Protein AF-A0A917UYG4-F1 (afdb_monomer)

Sequence (200 aa):
MDKPQLDKRIFWGAIIIICLLVAPLALGPEKGLAILNGVRGFLTEKFGWLYMLFTVAIFGFLIWLATGKYAHVKLGDGEPEFSTPSWIAMMFTGVIGGGIMYWGAIEWAFYYTAPPFGLEPKTAEAVHWAATYGLFHWGFTAWAIFCLSVLPIAYAFHVRKQPTLSLSGACQGVLGKYRTHALNFQFSFQDFPSDLHLQI

Radius of gyration: 22.97 Å; Cα contacts (8 Å, |Δi|>4): 115; chains: 1; bounding box: 61×42×56 Å

Secondary structure (DSSP, 8-state):
-PPPPP-HHHHHHHHHHHHHHHHHHHH-HHHHHHHHHHHHHHHHHHHHHHHHHHHHHHHHHHHHHHHSTTTT--SSSSS-SS-HHHHHHHHHHHH--HHHHHHHHHHHHHHHHS-GGGPPTTSHHHHHHHHHHHHHHHTHHHHHHHHHHHHHHHIIIIIT--SS--HHHHTHHHH-HHHHTTT-----S-----------

Structure (mmCIF, N/CA/C/O backbone):
data_AF-A0A917UYG4-F1
#
_entry.id   AF-A0A917UYG4-F1
#
loop_
_atom_site.group_PDB
_atom_site.id
_atom_site.type_symbol
_atom_site.label_atom_id
_atom_site.label_alt_id
_atom_site.label_comp_id
_atom_site.label_asym_id
_atom_site.label_entity_id
_atom_site.label_seq_id
_atom_site.pdbx_PDB_ins_code
_atom_site.Cartn_x
_atom_site.Cartn_y
_atom_site.Cartn_z
_atom_site.occupancy
_atom_site.B_iso_or_equiv
_atom_site.auth_seq_id
_atom_site.auth_comp_id
_atom_site.auth_asym_id
_atom_site.auth_atom_id
_atom_site.pdbx_PDB_model_num
ATOM 1 N N . MET A 1 1 ? -14.182 -21.251 25.735 1.00 47.44 1 MET A N 1
ATOM 2 C CA . MET A 1 1 ? -13.663 -20.822 24.420 1.00 47.44 1 MET A CA 1
ATOM 3 C C . MET A 1 1 ? -13.965 -21.923 23.432 1.00 47.44 1 MET A C 1
ATOM 5 O O . MET A 1 1 ? -13.442 -23.021 23.598 1.00 47.44 1 MET A O 1
ATOM 9 N N . ASP A 1 2 ? -14.835 -21.656 22.464 1.00 61.88 2 ASP A N 1
ATOM 10 C CA . ASP A 1 2 ? -15.067 -22.588 21.363 1.00 61.88 2 ASP A CA 1
ATOM 11 C C . ASP A 1 2 ? -13.776 -22.783 20.567 1.00 61.88 2 ASP A C 1
ATOM 13 O O . ASP A 1 2 ? -12.965 -21.863 20.426 1.00 61.88 2 ASP A O 1
ATOM 17 N N . LYS A 1 3 ? -13.544 -24.008 20.091 1.00 66.75 3 LYS A N 1
ATOM 18 C CA . LYS A 1 3 ? -12.338 -24.322 19.319 1.00 66.75 3 LYS A CA 1
ATOM 19 C C . LYS A 1 3 ? -12.329 -23.481 18.038 1.00 66.75 3 LYS A C 1
ATOM 21 O O . LYS A 1 3 ? -13.366 -23.429 17.376 1.00 66.75 3 LYS A O 1
ATOM 26 N N . PRO A 1 4 ? -11.189 -22.882 17.645 1.00 69.06 4 PRO A N 1
ATOM 27 C CA . PRO A 1 4 ? -11.082 -22.226 16.351 1.00 69.06 4 PRO A CA 1
ATOM 28 C C . PRO A 1 4 ? -11.408 -23.247 15.258 1.00 69.06 4 PRO A C 1
ATOM 30 O O . PRO A 1 4 ? -10.787 -24.308 15.168 1.00 69.06 4 PRO A O 1
ATOM 33 N N . GLN A 1 5 ? -12.436 -22.954 14.469 1.00 79.12 5 GLN A N 1
ATOM 34 C CA . GLN A 1 5 ? -12.914 -23.836 13.416 1.00 79.12 5 GLN A CA 1
ATOM 35 C C . GLN A 1 5 ? -12.447 -23.311 12.058 1.00 79.12 5 GLN A C 1
ATOM 37 O O . GLN A 1 5 ? -12.637 -22.141 11.737 1.00 79.12 5 GLN A O 1
ATOM 42 N N . LEU A 1 6 ? -11.858 -24.189 11.249 1.00 80.88 6 LEU A N 1
ATOM 43 C CA . LEU A 1 6 ? -11.439 -23.871 9.888 1.00 80.88 6 LEU A CA 1
ATOM 44 C C . LEU A 1 6 ? -12.658 -23.769 8.962 1.00 80.88 6 LEU A C 1
ATOM 46 O O . LEU A 1 6 ? -13.397 -24.748 8.817 1.00 80.88 6 LEU A O 1
ATOM 50 N N . ASP A 1 7 ? -12.811 -22.643 8.259 1.00 83.38 7 ASP A N 1
ATOM 51 C CA . ASP A 1 7 ? -13.729 -22.577 7.121 1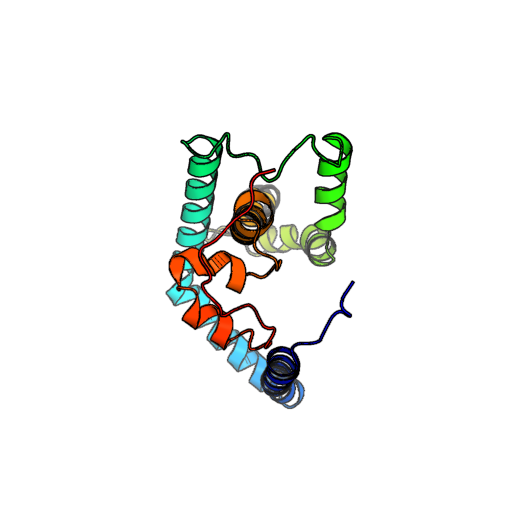.00 83.38 7 ASP A CA 1
ATOM 52 C C . ASP A 1 7 ? -13.151 -23.402 5.961 1.00 83.38 7 ASP A C 1
ATOM 54 O O . ASP A 1 7 ? -12.286 -22.966 5.194 1.00 83.38 7 ASP A O 1
ATOM 58 N N . LYS A 1 8 ? -13.627 -24.645 5.853 1.00 87.88 8 LYS A N 1
ATOM 59 C CA . LYS A 1 8 ? -13.161 -25.613 4.855 1.00 87.88 8 LYS A CA 1
ATOM 60 C C . LYS A 1 8 ? -13.391 -25.132 3.422 1.00 87.88 8 LYS A C 1
ATOM 62 O O . LYS A 1 8 ? -12.626 -25.522 2.544 1.00 87.88 8 LYS A O 1
ATOM 67 N N . ARG A 1 9 ? -14.426 -24.323 3.166 1.00 87.25 9 ARG A N 1
ATOM 68 C CA . ARG A 1 9 ? -14.757 -23.858 1.811 1.00 87.25 9 ARG A CA 1
ATOM 69 C C . ARG A 1 9 ? -13.760 -22.808 1.356 1.00 87.25 9 ARG A C 1
ATOM 71 O O . ARG A 1 9 ? -13.208 -22.944 0.268 1.00 87.25 9 ARG A O 1
ATOM 78 N N . ILE A 1 10 ? -13.492 -21.817 2.206 1.00 87.56 10 ILE A N 1
ATOM 79 C CA . ILE A 1 10 ? -12.493 -20.781 1.924 1.00 87.56 10 ILE A CA 1
ATOM 80 C C . ILE A 1 10 ? -11.109 -21.419 1.792 1.00 87.56 10 ILE A C 1
ATOM 82 O O . ILE A 1 10 ? -10.397 -21.145 0.830 1.00 87.56 10 ILE A O 1
ATOM 86 N N . PHE A 1 11 ? -10.754 -22.317 2.715 1.00 90.25 11 PHE A N 1
ATOM 87 C CA . PHE A 1 11 ? -9.447 -22.969 2.729 1.00 90.25 11 PHE A CA 1
ATOM 88 C C . PHE A 1 11 ? -9.176 -23.784 1.457 1.00 90.25 11 PHE A C 1
ATOM 90 O O . PHE A 1 11 ? -8.197 -23.531 0.754 1.00 90.25 11 PHE A O 1
ATOM 97 N N . TRP A 1 12 ? -10.054 -24.735 1.122 1.00 94.38 12 TRP A N 1
ATOM 98 C CA . TRP A 1 12 ? -9.854 -25.574 -0.061 1.00 94.38 12 TRP A CA 1
ATOM 99 C C . TRP A 1 12 ? -10.064 -24.805 -1.363 1.00 94.38 12 TRP A C 1
ATOM 101 O O . TRP A 1 12 ? -9.332 -25.041 -2.322 1.00 94.38 12 TRP A O 1
ATOM 111 N N . GLY A 1 13 ? -10.998 -23.848 -1.393 1.00 94.62 13 GLY A N 1
ATOM 112 C CA . GLY A 1 13 ? -11.184 -22.960 -2.538 1.00 94.62 13 GLY A CA 1
ATOM 113 C C . GLY A 1 13 ? -9.920 -22.159 -2.851 1.00 94.62 13 GLY A C 1
ATOM 114 O O . GLY A 1 13 ? -9.477 -22.142 -3.998 1.00 94.62 13 GLY A O 1
ATOM 115 N N . ALA A 1 14 ? -9.288 -21.568 -1.831 1.00 94.19 14 ALA A N 1
ATOM 116 C CA . ALA A 1 14 ? -8.034 -20.837 -1.989 1.00 94.19 14 ALA A CA 1
ATOM 117 C C . ALA A 1 14 ? -6.896 -21.743 -2.484 1.00 94.19 14 ALA A C 1
ATOM 119 O O . ALA A 1 14 ? -6.202 -21.370 -3.428 1.00 94.19 14 ALA A O 1
ATOM 120 N N . ILE A 1 15 ? -6.735 -22.944 -1.910 1.00 96.00 15 ILE A N 1
ATOM 121 C CA . ILE A 1 15 ? -5.708 -23.905 -2.350 1.00 96.00 15 ILE A CA 1
ATOM 122 C C . ILE A 1 15 ? -5.901 -24.280 -3.817 1.00 96.00 15 ILE A C 1
ATOM 124 O O . ILE A 1 15 ? -4.947 -24.222 -4.588 1.00 96.00 15 ILE A O 1
ATOM 128 N N . ILE A 1 16 ? -7.125 -24.630 -4.218 1.00 96.56 16 ILE A N 1
ATOM 129 C CA . ILE A 1 16 ? -7.417 -25.029 -5.599 1.00 96.56 16 ILE A CA 1
ATOM 130 C C . ILE A 1 16 ? -7.088 -23.885 -6.559 1.00 96.56 16 ILE A C 1
ATOM 132 O O . ILE A 1 16 ? -6.399 -24.109 -7.551 1.00 96.56 16 ILE A O 1
ATOM 136 N N . ILE A 1 17 ? -7.518 -22.658 -6.250 1.00 95.81 17 ILE A N 1
ATOM 137 C CA . ILE A 1 17 ? -7.234 -21.486 -7.089 1.00 95.81 17 ILE A CA 1
ATOM 138 C C . ILE A 1 17 ? -5.724 -21.240 -7.185 1.00 95.81 17 ILE A C 1
ATOM 140 O O . ILE A 1 17 ? -5.207 -21.053 -8.284 1.00 95.81 17 ILE A O 1
ATOM 144 N N . ILE A 1 18 ? -5.000 -21.288 -6.063 1.00 95.69 18 ILE A N 1
ATOM 145 C CA . ILE A 1 18 ? -3.544 -21.105 -6.050 1.00 95.69 18 ILE A CA 1
ATOM 146 C C . ILE A 1 18 ? -2.861 -22.183 -6.894 1.00 95.69 18 ILE A C 1
ATOM 148 O O . ILE A 1 18 ? -2.046 -21.852 -7.751 1.00 95.69 18 ILE A O 1
ATOM 152 N N . CYS A 1 19 ? -3.209 -23.458 -6.714 1.00 95.19 19 CYS A N 1
ATOM 153 C CA . CYS A 1 19 ? -2.633 -24.551 -7.494 1.00 95.19 19 CYS A CA 1
ATOM 154 C C . CYS A 1 19 ? -2.928 -24.404 -8.991 1.00 95.19 19 CYS A C 1
ATOM 156 O O . CYS A 1 19 ? -2.028 -24.604 -9.803 1.00 95.19 19 CYS A O 1
ATOM 158 N N . LEU A 1 20 ? -4.150 -24.013 -9.362 1.00 93.94 20 LEU A N 1
ATOM 159 C CA . LEU A 1 20 ? -4.533 -23.793 -10.759 1.00 93.94 20 LEU A CA 1
ATOM 160 C C . LEU A 1 20 ? -3.789 -22.623 -11.406 1.00 93.94 20 LEU A C 1
ATOM 162 O O . LEU A 1 20 ? -3.537 -22.670 -12.605 1.00 93.94 20 LEU A O 1
ATOM 166 N N . LEU A 1 21 ? -3.428 -21.591 -10.642 1.00 90.88 21 LEU A N 1
ATOM 167 C CA . LEU A 1 21 ? -2.649 -20.463 -11.154 1.00 90.88 21 LEU A CA 1
ATOM 168 C C . LEU A 1 21 ? -1.149 -20.773 -11.202 1.00 90.88 21 LEU A C 1
ATOM 170 O O . LEU A 1 21 ? -0.478 -20.429 -12.171 1.00 90.88 21 LEU A O 1
ATOM 174 N N . VAL A 1 22 ? -0.616 -21.436 -10.175 1.00 93.38 22 VAL A N 1
ATOM 175 C CA . VAL A 1 22 ? 0.824 -21.688 -10.035 1.00 93.38 22 VAL A CA 1
ATOM 176 C C . VAL A 1 22 ? 1.286 -22.868 -10.887 1.00 93.38 22 VAL A C 1
ATOM 178 O O . VAL A 1 22 ? 2.350 -22.783 -11.497 1.00 93.38 22 VAL A O 1
ATOM 181 N N . ALA A 1 23 ? 0.516 -23.956 -10.979 1.00 92.25 23 ALA A N 1
ATOM 182 C CA . ALA A 1 23 ? 0.951 -25.154 -11.701 1.00 92.25 23 ALA A CA 1
ATOM 183 C C . ALA A 1 23 ? 1.239 -24.891 -13.195 1.00 92.25 23 ALA A C 1
ATOM 185 O O . ALA A 1 23 ? 2.303 -25.302 -13.658 1.00 92.25 23 ALA A O 1
ATOM 186 N N . PRO A 1 24 ? 0.405 -24.154 -13.957 1.00 87.62 24 PRO A N 1
ATOM 187 C CA . PRO A 1 24 ? 0.721 -23.819 -15.347 1.00 87.62 24 PRO A CA 1
ATOM 188 C C . PRO A 1 24 ? 1.967 -22.937 -15.487 1.00 87.62 24 PRO A C 1
ATOM 190 O O . PRO A 1 24 ? 2.737 -23.114 -16.431 1.00 87.62 24 PRO A O 1
ATOM 193 N N . LEU A 1 25 ? 2.195 -22.018 -14.541 1.00 90.75 25 LEU A N 1
ATOM 194 C CA . LEU A 1 25 ? 3.389 -21.167 -14.523 1.00 90.75 25 LEU A CA 1
ATOM 195 C C . LEU A 1 25 ? 4.656 -21.979 -14.230 1.00 90.75 25 LEU A C 1
ATOM 197 O O . LEU A 1 25 ? 5.694 -21.724 -14.833 1.00 90.75 25 LEU A O 1
ATOM 201 N N . ALA A 1 26 ? 4.566 -22.976 -13.348 1.00 91.25 26 ALA A N 1
ATOM 202 C CA . ALA A 1 26 ? 5.679 -23.860 -13.013 1.00 91.25 26 ALA A CA 1
ATOM 203 C C . ALA A 1 26 ? 6.013 -24.845 -14.146 1.00 91.25 26 ALA A C 1
ATOM 205 O O . ALA A 1 26 ? 7.182 -25.130 -14.388 1.00 91.25 26 ALA A O 1
ATOM 206 N N . LEU A 1 27 ? 4.998 -25.354 -14.853 1.00 93.12 27 LEU A N 1
ATOM 207 C CA . LEU A 1 27 ? 5.172 -26.317 -15.948 1.00 93.12 27 LEU A CA 1
ATOM 208 C C . LEU A 1 27 ? 5.642 -25.666 -17.260 1.00 93.12 27 LEU A C 1
ATOM 210 O O . LEU A 1 27 ? 6.227 -26.345 -18.101 1.00 93.12 27 LEU A O 1
ATOM 214 N N . GLY A 1 28 ? 5.386 -24.369 -17.453 1.00 93.75 28 GLY A N 1
ATOM 215 C CA . GLY A 1 28 ? 5.744 -23.635 -18.668 1.00 93.75 28 GLY A CA 1
ATOM 216 C C . GLY A 1 28 ? 6.269 -22.229 -18.376 1.00 93.75 28 GLY A C 1
ATOM 217 O O . GLY A 1 28 ? 5.619 -21.265 -18.786 1.00 93.75 28 GLY A O 1
ATOM 218 N N . PRO A 1 29 ? 7.428 -22.084 -17.707 1.00 92.06 29 PRO A N 1
ATOM 219 C CA . PRO A 1 29 ? 7.896 -20.807 -17.166 1.00 92.06 29 PRO A CA 1
ATOM 220 C C . PRO A 1 29 ? 8.097 -19.721 -18.228 1.00 92.06 29 PRO A C 1
ATOM 222 O O . PRO A 1 29 ? 7.723 -18.575 -17.997 1.00 92.06 29 PRO A O 1
ATOM 225 N N . GLU A 1 30 ? 8.610 -20.058 -19.415 1.00 93.12 30 GLU A N 1
ATOM 226 C CA . GLU A 1 30 ? 8.816 -19.078 -20.494 1.00 93.12 30 GLU A CA 1
ATOM 227 C C . GLU A 1 30 ? 7.492 -18.510 -21.025 1.00 93.12 30 GLU A C 1
ATOM 229 O O . GLU A 1 30 ? 7.313 -17.295 -21.124 1.00 93.12 30 GLU A O 1
ATOM 234 N N . LYS A 1 31 ? 6.524 -19.392 -21.313 1.00 91.50 31 LYS A N 1
ATOM 235 C CA . LYS A 1 31 ? 5.178 -18.990 -21.752 1.00 91.50 31 LYS A CA 1
ATOM 236 C C . LYS A 1 31 ? 4.441 -18.241 -20.644 1.00 91.50 31 LYS A C 1
ATOM 238 O O . LYS A 1 31 ? 3.790 -17.235 -20.916 1.00 91.50 31 LYS A O 1
ATOM 243 N N . GLY A 1 32 ? 4.575 -18.702 -19.401 1.00 91.31 32 GLY A N 1
ATOM 244 C CA . GLY A 1 32 ? 4.023 -18.046 -18.221 1.00 91.31 32 GLY A CA 1
ATOM 245 C C . GLY A 1 32 ? 4.555 -16.625 -18.056 1.00 91.31 32 GLY A C 1
ATOM 246 O O . GLY A 1 32 ? 3.770 -15.695 -17.891 1.00 91.31 32 GLY A O 1
ATOM 247 N N . LEU A 1 33 ? 5.868 -16.431 -18.192 1.00 91.31 33 LEU A N 1
ATOM 248 C CA . LEU A 1 33 ? 6.500 -15.115 -18.127 1.00 91.31 33 LEU A CA 1
ATOM 249 C C . LEU A 1 33 ? 6.015 -14.189 -19.249 1.00 91.31 33 LEU A C 1
ATOM 251 O O . LEU A 1 33 ? 5.727 -13.022 -18.986 1.00 91.31 33 LEU A O 1
ATOM 255 N N . ALA A 1 34 ? 5.875 -14.694 -20.478 1.00 93.12 34 ALA A N 1
ATOM 256 C CA . ALA A 1 34 ? 5.340 -13.913 -21.594 1.00 93.12 34 ALA A CA 1
ATOM 257 C C . ALA A 1 34 ? 3.899 -13.443 -21.327 1.00 93.12 34 ALA A C 1
ATOM 259 O O . ALA A 1 34 ? 3.594 -12.262 -21.503 1.00 93.12 34 ALA A O 1
ATOM 260 N N . ILE A 1 35 ? 3.034 -14.337 -20.832 1.00 91.94 35 ILE A N 1
ATOM 261 C CA . ILE A 1 35 ? 1.652 -14.004 -20.456 1.00 91.94 35 ILE A CA 1
ATOM 262 C C . ILE A 1 35 ? 1.637 -12.970 -19.325 1.00 91.94 35 ILE A C 1
ATOM 264 O O . ILE A 1 35 ? 0.954 -11.954 -19.437 1.00 91.94 35 ILE A O 1
ATOM 268 N N . LEU A 1 36 ? 2.413 -13.189 -18.260 1.00 92.25 36 LEU A N 1
ATOM 269 C CA . LEU A 1 36 ? 2.491 -12.271 -17.121 1.00 92.25 36 LEU A CA 1
ATOM 270 C C . LEU A 1 36 ? 2.996 -10.887 -17.533 1.00 92.25 36 LEU A C 1
ATOM 272 O O . LEU A 1 36 ? 2.441 -9.885 -17.091 1.00 92.25 36 LEU A O 1
ATOM 276 N N . ASN A 1 37 ? 4.007 -10.814 -18.399 1.00 94.44 37 ASN A N 1
ATOM 277 C CA . ASN A 1 37 ? 4.508 -9.549 -18.929 1.00 94.44 37 ASN A CA 1
ATOM 278 C C . ASN A 1 37 ? 3.449 -8.839 -19.783 1.00 94.44 37 ASN A C 1
ATOM 280 O O . ASN A 1 37 ? 3.294 -7.627 -19.647 1.00 94.44 37 ASN A O 1
ATOM 284 N N . GLY A 1 38 ? 2.696 -9.577 -20.607 1.00 95.81 38 GLY A N 1
ATOM 285 C CA . GLY A 1 38 ? 1.597 -9.026 -21.404 1.00 95.81 38 GLY A CA 1
ATOM 286 C C . GLY A 1 38 ? 0.463 -8.472 -20.539 1.00 95.81 38 GLY A C 1
ATOM 287 O O . GLY A 1 38 ? 0.031 -7.338 -20.740 1.00 95.81 38 GLY A O 1
ATOM 288 N N . VAL A 1 39 ? 0.028 -9.227 -19.525 1.00 94.69 39 VAL A N 1
ATOM 289 C CA . VAL A 1 39 ? -0.997 -8.779 -18.566 1.00 94.69 39 VAL A CA 1
ATOM 290 C C . VAL A 1 39 ? -0.499 -7.584 -17.757 1.00 94.69 39 VAL A C 1
ATOM 292 O O . VAL A 1 39 ? -1.224 -6.599 -17.628 1.00 94.69 39 VAL A O 1
ATOM 295 N N . ARG A 1 40 ? 0.739 -7.635 -17.245 1.00 94.44 40 ARG A N 1
ATOM 296 C CA . ARG A 1 40 ? 1.355 -6.516 -16.521 1.00 94.44 40 ARG A CA 1
ATOM 297 C C 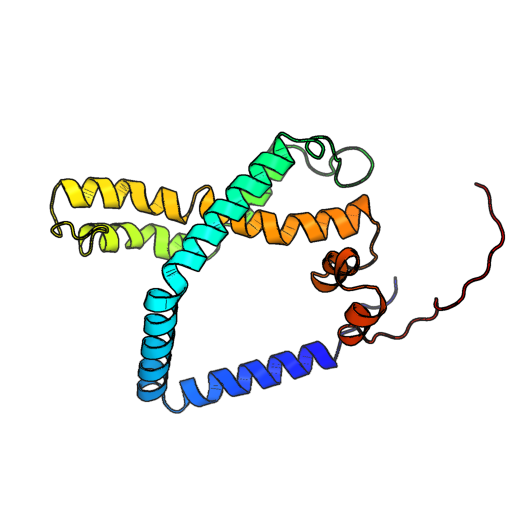. ARG A 1 40 ? 1.369 -5.263 -17.387 1.00 94.44 40 ARG A C 1
ATOM 299 O O . ARG A 1 40 ? 0.863 -4.246 -16.933 1.00 94.44 40 ARG A O 1
ATOM 306 N N . GLY A 1 41 ? 1.892 -5.356 -18.612 1.00 95.62 41 GLY A N 1
ATOM 307 C CA . GLY A 1 41 ? 1.953 -4.242 -19.561 1.00 95.62 41 GLY A CA 1
ATOM 308 C C . GLY A 1 41 ? 0.573 -3.645 -19.828 1.00 95.62 41 GLY A C 1
ATOM 309 O O . GLY A 1 41 ? 0.378 -2.446 -19.649 1.00 95.62 41 GLY A O 1
ATOM 310 N N . PHE A 1 42 ? -0.416 -4.492 -20.132 1.00 96.25 42 PHE A N 1
ATOM 311 C CA . PHE A 1 42 ? -1.800 -4.064 -20.338 1.00 96.25 42 PHE A CA 1
ATOM 312 C C . PHE A 1 42 ? -2.374 -3.316 -19.126 1.00 96.25 42 PHE A C 1
ATOM 314 O O . PHE A 1 42 ? -2.950 -2.237 -19.282 1.00 96.25 42 PHE A O 1
ATOM 321 N N . LEU A 1 43 ? -2.204 -3.858 -17.915 1.00 95.94 43 LEU A N 1
ATOM 322 C CA . LEU A 1 43 ? -2.696 -3.227 -16.689 1.00 95.94 43 LEU A CA 1
ATOM 323 C C . LEU A 1 43 ? -1.994 -1.893 -16.420 1.00 95.94 43 LEU A C 1
ATOM 325 O O . LEU A 1 43 ? -2.662 -0.910 -16.102 1.00 95.94 43 LEU A O 1
ATOM 329 N N . THR A 1 44 ? -0.673 -1.824 -16.588 1.00 93.25 44 THR A N 1
ATOM 330 C CA . THR A 1 44 ? 0.086 -0.589 -16.354 1.00 93.25 44 THR A CA 1
ATOM 331 C C . THR A 1 44 ? -0.225 0.487 -17.390 1.00 93.25 44 THR A C 1
ATOM 333 O O . THR A 1 44 ? -0.393 1.645 -17.022 1.00 93.25 44 THR A O 1
ATOM 336 N N . GLU A 1 45 ? -0.377 0.126 -18.665 1.00 93.94 45 GLU A N 1
ATOM 337 C CA . GLU A 1 45 ? -0.646 1.087 -19.741 1.00 93.94 45 GLU A CA 1
ATOM 338 C C . GLU A 1 45 ? -2.090 1.597 -19.726 1.00 93.94 45 GLU A C 1
ATOM 340 O O . GLU A 1 45 ? -2.329 2.788 -19.917 1.00 93.94 45 GLU A O 1
ATOM 345 N N . LYS A 1 46 ? -3.075 0.713 -19.511 1.00 95.00 46 LYS A N 1
ATOM 346 C CA . LYS A 1 46 ? -4.500 1.087 -19.573 1.00 95.00 46 LYS A CA 1
ATOM 347 C C . LYS A 1 46 ? -5.051 1.583 -18.242 1.00 95.00 46 LYS A C 1
ATOM 349 O O . LYS A 1 46 ? -5.890 2.484 -18.236 1.00 95.00 46 LYS A O 1
ATOM 354 N N . PHE A 1 47 ? -4.587 1.018 -17.130 1.00 95.88 47 PHE A N 1
ATOM 355 C CA . PHE A 1 47 ? -5.127 1.290 -15.796 1.00 95.88 47 PHE A CA 1
ATOM 356 C C . PHE A 1 47 ? -4.127 1.972 -14.856 1.00 95.88 47 PHE A C 1
ATOM 358 O O . PHE A 1 47 ? -4.507 2.308 -13.739 1.00 95.88 47 PHE A O 1
ATOM 365 N N . GLY A 1 48 ? -2.887 2.253 -15.281 1.00 92.94 48 GLY A N 1
ATOM 366 C CA . GLY A 1 48 ? -1.877 2.921 -14.444 1.00 92.94 48 GLY A CA 1
ATOM 367 C C . GLY A 1 48 ? -2.365 4.233 -13.819 1.00 92.94 48 GLY A C 1
ATOM 368 O O . GLY A 1 48 ? -2.170 4.475 -12.629 1.00 92.94 48 GLY A O 1
ATOM 369 N N . TRP A 1 49 ? -3.096 5.044 -14.586 1.00 95.19 49 TRP A N 1
ATOM 370 C CA . TRP A 1 49 ? -3.701 6.282 -14.085 1.00 95.19 49 TRP A CA 1
ATOM 371 C C . TRP A 1 49 ? -4.735 6.038 -12.976 1.00 95.19 49 TRP A C 1
ATOM 373 O O . TRP A 1 49 ? -4.813 6.822 -12.032 1.00 95.19 49 TRP A O 1
ATOM 383 N N . LEU A 1 50 ? -5.493 4.939 -13.054 1.00 96.00 50 LEU A N 1
ATOM 384 C CA . LEU A 1 50 ? -6.483 4.571 -12.046 1.00 96.00 50 LEU A CA 1
ATOM 385 C C . LEU A 1 50 ? -5.793 4.175 -10.737 1.00 96.00 50 LEU A C 1
ATOM 387 O O . LEU A 1 50 ? -6.246 4.594 -9.678 1.00 96.00 50 LEU A O 1
ATOM 391 N N . TYR A 1 51 ? -4.673 3.444 -10.797 1.00 91.75 51 TYR A N 1
ATOM 392 C CA . TYR A 1 51 ? -3.867 3.119 -9.610 1.00 91.75 51 TYR A CA 1
ATOM 393 C C . TYR A 1 51 ? -3.338 4.380 -8.909 1.00 91.75 51 TYR A C 1
ATOM 395 O O . TYR A 1 51 ? -3.419 4.490 -7.681 1.00 91.75 51 TYR A O 1
ATOM 403 N N . MET A 1 52 ? -2.847 5.356 -9.682 1.00 93.12 52 MET A N 1
ATOM 404 C CA . MET A 1 52 ? -2.367 6.631 -9.137 1.00 93.12 52 MET A CA 1
ATOM 405 C C . MET A 1 52 ? -3.509 7.438 -8.513 1.00 93.12 52 MET A C 1
ATOM 407 O O . MET A 1 52 ? -3.409 7.856 -7.359 1.00 93.12 52 MET A O 1
ATOM 411 N N . LEU A 1 53 ? -4.620 7.606 -9.238 1.00 96.31 53 LEU A N 1
ATOM 412 C CA . LEU A 1 53 ? -5.787 8.341 -8.749 1.00 96.31 53 LEU A CA 1
ATOM 413 C C . LEU A 1 53 ? -6.375 7.694 -7.494 1.00 96.31 53 LEU A C 1
ATOM 415 O O . LEU A 1 53 ? -6.712 8.396 -6.544 1.00 96.31 53 LEU A O 1
ATOM 419 N N . PHE A 1 54 ? -6.467 6.366 -7.470 1.00 95.56 54 PHE A N 1
ATOM 420 C CA . PHE A 1 54 ? -6.954 5.617 -6.318 1.00 95.56 54 PHE A CA 1
ATOM 421 C C . PHE A 1 54 ? -6.081 5.862 -5.086 1.00 95.56 54 PHE A C 1
ATOM 423 O O . PHE A 1 54 ? -6.601 6.184 -4.024 1.00 95.56 54 PHE A O 1
ATOM 430 N N . THR A 1 55 ? -4.757 5.808 -5.237 1.00 94.94 55 THR A N 1
ATOM 431 C CA . THR A 1 55 ? -3.817 6.089 -4.140 1.00 94.94 55 THR A CA 1
ATOM 432 C C . THR A 1 55 ? -3.981 7.510 -3.594 1.00 94.94 55 THR A C 1
ATOM 434 O O . THR A 1 55 ? -4.083 7.702 -2.381 1.00 94.94 55 THR A O 1
ATOM 437 N N . VAL A 1 56 ? -4.080 8.510 -4.478 1.00 95.62 56 VAL A N 1
ATOM 438 C CA . VAL A 1 56 ? -4.309 9.911 -4.082 1.00 95.62 56 VAL A CA 1
ATOM 439 C C . VAL A 1 56 ? -5.665 10.078 -3.391 1.00 95.62 56 VAL A C 1
ATOM 441 O O . VAL A 1 56 ? -5.754 10.754 -2.366 1.00 95.62 56 VAL A O 1
ATOM 444 N N . ALA A 1 57 ? -6.713 9.430 -3.904 1.00 96.88 57 ALA A N 1
ATOM 445 C CA . ALA A 1 57 ? -8.048 9.472 -3.317 1.00 96.88 57 ALA A CA 1
ATOM 446 C C . ALA A 1 57 ? -8.076 8.858 -1.910 1.00 96.88 57 ALA A C 1
ATOM 448 O O . ALA A 1 57 ? -8.688 9.433 -1.010 1.00 96.88 57 ALA A O 1
ATOM 449 N N . ILE A 1 58 ? -7.378 7.738 -1.692 1.00 96.81 58 ILE A N 1
ATOM 450 C CA . ILE A 1 58 ? -7.238 7.128 -0.362 1.00 96.81 58 ILE A CA 1
ATOM 451 C C . ILE A 1 58 ? -6.527 8.081 0.585 1.00 96.81 58 ILE A C 1
ATOM 453 O O . ILE A 1 58 ? -6.999 8.301 1.698 1.00 96.81 58 ILE A O 1
ATOM 457 N N . PHE A 1 59 ? -5.405 8.655 0.157 1.00 96.00 59 PHE A N 1
ATOM 458 C CA . PHE A 1 59 ? -4.650 9.574 0.997 1.00 96.00 59 PHE A CA 1
ATOM 459 C C . PHE A 1 59 ? -5.505 10.782 1.414 1.00 96.00 59 PHE A C 1
ATOM 461 O O . PHE A 1 59 ? -5.585 11.104 2.600 1.00 96.00 59 PHE A O 1
ATOM 468 N N . GLY A 1 60 ? -6.239 11.380 0.469 1.00 96.38 60 GLY A N 1
ATOM 469 C CA . GLY A 1 60 ? -7.197 12.451 0.758 1.00 96.38 60 GLY A CA 1
ATOM 470 C C . GLY A 1 60 ? -8.329 12.014 1.696 1.00 96.38 60 GLY A C 1
ATOM 471 O O . GLY A 1 60 ? -8.667 12.735 2.635 1.00 96.38 60 GLY A O 1
ATOM 472 N N . PHE A 1 61 ? -8.880 10.814 1.500 1.00 96.06 61 PHE A N 1
ATOM 473 C CA . PHE A 1 61 ? -9.905 10.243 2.377 1.00 96.06 61 PHE A CA 1
ATOM 474 C C . PHE A 1 61 ? -9.404 10.053 3.815 1.00 96.06 61 PHE A C 1
ATOM 476 O O . PHE A 1 61 ? -10.123 10.366 4.763 1.00 96.06 61 PHE A O 1
ATOM 483 N N . LEU A 1 62 ? -8.165 9.595 3.998 1.00 96.25 62 LEU A N 1
ATOM 484 C CA . LEU A 1 62 ? -7.570 9.431 5.325 1.00 96.25 62 LEU A CA 1
ATOM 485 C C . LEU A 1 62 ? -7.306 10.768 6.014 1.00 96.25 62 LEU A C 1
ATOM 487 O O . LEU A 1 62 ? -7.582 10.886 7.205 1.00 96.25 62 LEU A O 1
ATOM 491 N N . ILE A 1 63 ? -6.845 11.786 5.281 1.00 95.94 63 ILE A N 1
ATOM 492 C CA . ILE A 1 63 ? -6.722 13.149 5.821 1.00 95.94 63 ILE A CA 1
ATOM 493 C C . ILE A 1 63 ? -8.091 13.654 6.279 1.00 95.94 63 ILE A C 1
ATOM 495 O O . ILE A 1 63 ? -8.219 14.194 7.379 1.00 95.94 63 ILE A O 1
ATOM 499 N N . TRP A 1 64 ? -9.129 13.442 5.469 1.00 96.19 64 TRP A N 1
ATOM 500 C CA . TRP A 1 64 ? -10.493 13.812 5.831 1.00 96.19 64 TRP A CA 1
ATOM 501 C C . TRP A 1 64 ? -11.000 13.059 7.068 1.00 96.19 64 TRP A C 1
ATOM 503 O O . TRP A 1 64 ? -11.659 13.662 7.912 1.00 96.19 64 TRP A O 1
ATOM 513 N N . LEU A 1 65 ? -10.673 11.775 7.233 1.00 95.06 65 LEU A N 1
ATOM 514 C CA . LEU A 1 65 ? -10.997 11.038 8.459 1.00 95.06 65 LEU A CA 1
ATOM 515 C C . LEU A 1 65 ? -10.246 11.590 9.675 1.00 95.06 65 LEU A C 1
ATOM 517 O O . LEU A 1 65 ? -10.851 11.753 10.732 1.00 95.06 65 LEU A O 1
ATOM 521 N N . ALA A 1 66 ? -8.957 11.890 9.516 1.00 94.44 66 ALA A N 1
ATOM 522 C CA . ALA A 1 66 ? -8.076 12.334 10.592 1.00 94.44 66 ALA A CA 1
ATOM 523 C C . ALA A 1 66 ? -8.339 13.776 11.055 1.00 94.44 66 ALA A C 1
ATOM 525 O O . ALA A 1 66 ? -8.032 14.112 12.193 1.00 94.44 66 ALA A O 1
ATOM 526 N N . THR A 1 67 ? -8.894 14.629 10.190 1.00 96.31 67 THR A N 1
ATOM 527 C CA . THR A 1 67 ? -9.161 16.053 10.488 1.00 96.31 67 THR A CA 1
ATOM 528 C C . THR A 1 67 ? -10.647 16.403 10.541 1.00 96.31 67 THR A C 1
ATOM 530 O O . THR A 1 67 ? -11.019 17.465 11.034 1.00 96.31 67 THR A O 1
ATOM 533 N N . GLY A 1 68 ? -11.510 15.532 10.022 1.00 94.12 68 GLY A N 1
ATOM 534 C CA . GLY A 1 68 ? -12.945 15.761 9.935 1.00 94.12 68 GLY A CA 1
ATOM 535 C C . GLY A 1 68 ? -13.721 15.254 11.148 1.00 94.12 68 GLY A C 1
ATOM 536 O O . GLY A 1 68 ? -13.191 14.981 12.221 1.00 94.12 68 GLY A O 1
ATOM 537 N N . LYS A 1 69 ? -15.027 15.060 10.946 1.00 91.94 69 LYS A N 1
ATOM 538 C CA . LYS A 1 69 ? -15.986 14.665 11.995 1.00 91.94 69 LYS A CA 1
ATOM 539 C C . LYS A 1 69 ? -15.675 13.335 12.697 1.00 91.94 69 LYS A C 1
ATOM 541 O O . LYS A 1 69 ? -16.227 13.070 13.758 1.00 91.94 69 LYS A O 1
ATOM 546 N N . TYR A 1 70 ? -14.842 12.489 12.089 1.00 91.69 70 TYR A N 1
ATOM 547 C CA . TYR A 1 70 ? -14.476 11.176 12.620 1.00 91.69 70 TYR A CA 1
ATOM 548 C C . TYR A 1 70 ? -13.129 11.165 13.358 1.00 91.69 70 TYR A C 1
ATOM 550 O O . TYR A 1 70 ? -12.773 10.131 13.917 1.00 91.69 70 TYR A O 1
ATOM 558 N N . ALA A 1 71 ? -12.417 12.295 13.425 1.00 92.44 71 ALA A N 1
ATOM 559 C CA . ALA A 1 71 ? -11.085 12.394 14.029 1.00 92.44 71 ALA A CA 1
ATOM 560 C C . ALA A 1 71 ? -11.043 11.972 15.507 1.00 92.44 71 ALA A C 1
ATOM 562 O O . ALA A 1 71 ? -10.033 11.474 15.995 1.00 92.44 71 ALA A O 1
ATOM 563 N N . HIS A 1 72 ? -12.157 12.154 16.219 1.00 91.38 72 HIS A N 1
ATOM 564 C CA . HIS A 1 72 ? -12.279 11.851 17.647 1.00 91.38 72 HIS A CA 1
ATOM 565 C C . HIS A 1 72 ? -12.949 10.500 17.928 1.00 91.38 72 HIS A C 1
ATOM 567 O O . HIS A 1 72 ? -13.265 10.195 19.078 1.00 91.38 72 HIS A O 1
ATOM 573 N N . VAL A 1 73 ? -13.191 9.682 16.898 1.00 91.56 73 VAL A N 1
ATOM 574 C CA . VAL A 1 73 ? -13.717 8.328 17.093 1.00 91.56 73 VAL A CA 1
ATOM 575 C C . VAL A 1 73 ? -12.633 7.464 17.726 1.00 91.56 73 VAL A C 1
ATOM 577 O O . VAL A 1 73 ? -11.604 7.179 17.117 1.00 91.56 73 VAL A O 1
ATOM 580 N N . LYS A 1 74 ? -12.893 7.0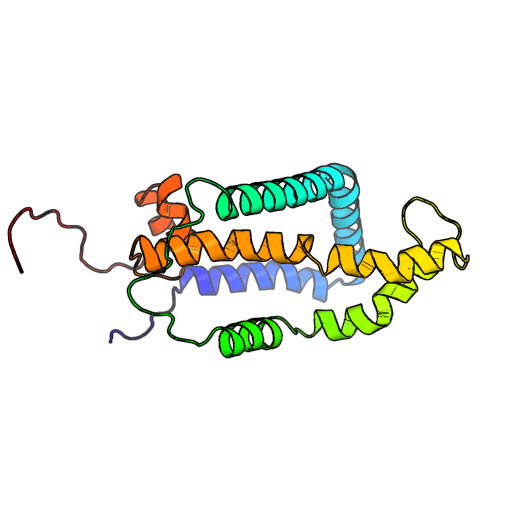07 18.950 1.00 90.88 74 LYS A N 1
ATOM 581 C CA . LYS A 1 74 ? -12.020 6.081 19.667 1.00 90.88 74 LYS A CA 1
ATOM 582 C C . LYS A 1 74 ? -12.273 4.644 19.206 1.00 90.88 74 LYS A C 1
ATOM 584 O O . LYS A 1 74 ? -13.415 4.191 19.160 1.00 90.88 74 LYS A O 1
ATOM 589 N N . LEU A 1 75 ? -11.205 3.929 18.852 1.00 91.25 75 LEU A N 1
ATOM 590 C CA . LEU A 1 75 ? -11.270 2.524 18.445 1.00 91.25 75 LEU A CA 1
ATOM 591 C C . LEU A 1 75 ? -11.198 1.616 19.677 1.00 91.25 75 LEU A C 1
ATOM 593 O O . LEU A 1 75 ? -10.125 1.158 20.056 1.00 91.25 75 LEU A O 1
ATOM 597 N N . GLY A 1 76 ? -12.355 1.359 20.284 1.00 88.69 76 GLY A N 1
ATOM 598 C CA . GLY A 1 76 ? -12.483 0.519 21.474 1.00 88.69 76 GLY A CA 1
ATOM 599 C C . GLY A 1 76 ? -12.799 1.317 22.733 1.00 88.69 76 GLY A C 1
ATOM 600 O O . GLY A 1 76 ? -12.934 2.540 22.698 1.00 88.69 76 GLY A O 1
ATOM 601 N N . ASP A 1 77 ? -12.924 0.594 23.842 1.00 85.19 77 ASP A N 1
ATOM 602 C CA . ASP A 1 77 ? -13.294 1.150 25.141 1.00 85.19 77 ASP A CA 1
ATOM 603 C C . ASP A 1 77 ? -12.068 1.165 26.064 1.00 85.19 77 ASP A C 1
ATOM 605 O O . ASP A 1 77 ? -11.229 0.270 25.992 1.00 85.19 77 ASP A O 1
ATOM 609 N N . GLY A 1 78 ? -11.970 2.161 26.948 1.00 86.75 78 GLY A N 1
ATOM 610 C CA . GLY A 1 78 ? -10.894 2.235 27.947 1.00 86.75 78 GLY A CA 1
ATOM 611 C C . GLY A 1 78 ? -9.561 2.789 27.434 1.00 86.75 78 GLY A C 1
ATOM 612 O O . GLY A 1 78 ? -9.476 3.350 26.344 1.00 86.75 78 GLY A O 1
ATOM 61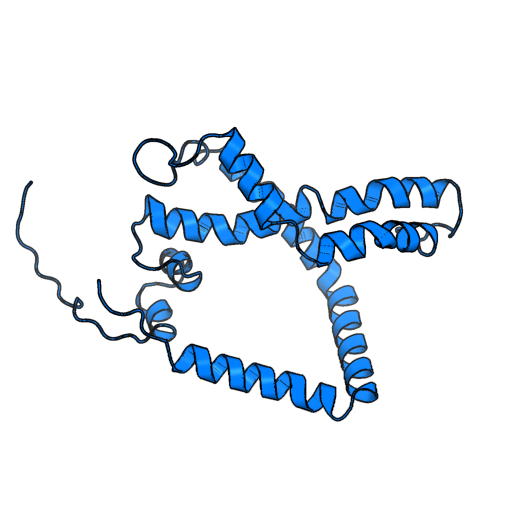3 N N . GLU A 1 79 ? -8.528 2.729 28.269 1.00 89.62 79 GLU A N 1
ATOM 614 C CA . GLU A 1 79 ? -7.190 3.236 27.939 1.00 89.62 79 GLU A CA 1
ATOM 615 C C . GLU A 1 79 ? -6.472 2.346 26.907 1.00 89.62 79 GLU A C 1
ATOM 617 O O . GLU A 1 79 ? -6.761 1.149 26.836 1.00 89.62 79 GLU A O 1
ATOM 622 N N . PRO A 1 80 ? -5.542 2.894 26.099 1.00 91.75 80 PRO A N 1
ATOM 623 C CA . PRO A 1 80 ? -4.732 2.093 25.188 1.00 91.75 80 PRO A CA 1
ATOM 624 C C . PRO A 1 80 ? -3.999 0.967 25.927 1.00 91.75 80 PRO A C 1
ATOM 626 O O . PRO A 1 80 ? -3.349 1.204 26.942 1.00 91.75 80 PRO A O 1
ATOM 629 N N . GLU A 1 81 ? -4.061 -0.249 25.384 1.00 92.06 81 GLU A N 1
ATOM 630 C CA . GLU A 1 81 ? -3.378 -1.419 25.957 1.00 92.06 81 GLU A CA 1
ATOM 631 C C . GLU A 1 81 ? -1.847 -1.273 25.927 1.00 92.06 81 GLU A C 1
ATOM 633 O O . GLU A 1 81 ? -1.143 -1.759 26.810 1.00 92.06 81 GLU A O 1
ATOM 638 N N . PHE A 1 82 ? -1.328 -0.549 24.931 1.00 92.75 82 PHE A N 1
ATOM 639 C CA . PHE A 1 82 ? 0.097 -0.293 24.748 1.00 92.75 82 PHE A CA 1
ATOM 640 C C . PHE A 1 82 ? 0.399 1.199 24.867 1.00 92.75 82 PHE A C 1
ATOM 642 O O . PHE A 1 82 ? -0.336 2.043 24.351 1.00 92.75 82 PHE A O 1
ATOM 649 N N . SER A 1 83 ? 1.529 1.529 25.496 1.00 95.69 83 SER A N 1
ATOM 650 C CA . SER A 1 83 ? 2.036 2.901 25.524 1.00 95.69 83 SER A CA 1
ATOM 651 C C . SER A 1 83 ? 2.414 3.374 24.117 1.00 95.69 83 SER A C 1
ATOM 653 O O . SER A 1 83 ? 2.828 2.577 23.273 1.00 95.69 83 SER A O 1
ATOM 655 N N . THR A 1 84 ? 2.338 4.683 23.862 1.00 95.00 84 THR A N 1
ATOM 656 C CA . THR A 1 84 ? 2.662 5.261 22.546 1.00 95.00 84 THR A CA 1
ATOM 657 C C . THR A 1 84 ? 4.037 4.833 22.006 1.00 95.00 84 THR A C 1
ATOM 659 O O . THR A 1 84 ? 4.102 4.443 20.840 1.00 95.00 84 THR A O 1
ATOM 662 N N . PRO A 1 85 ? 5.132 4.813 22.799 1.00 96.31 85 PRO A N 1
ATOM 663 C CA . PRO A 1 85 ? 6.425 4.340 22.301 1.00 96.31 85 PRO A CA 1
ATOM 664 C C . PRO A 1 85 ? 6.420 2.854 21.920 1.00 96.31 85 PRO A C 1
ATOM 666 O O . PRO A 1 85 ? 7.010 2.477 20.909 1.00 96.31 85 PRO A O 1
ATOM 669 N N . SER A 1 86 ? 5.732 2.011 22.699 1.00 95.56 86 SER A N 1
ATOM 670 C CA . SER A 1 86 ? 5.601 0.579 22.406 1.00 95.56 86 SER A CA 1
ATOM 671 C C . SER A 1 86 ? 4.780 0.344 21.137 1.00 95.56 86 SER A C 1
ATOM 673 O O . SER A 1 86 ? 5.183 -0.445 20.286 1.00 95.56 86 SER A O 1
ATOM 675 N N . TRP A 1 87 ? 3.686 1.087 20.959 1.00 92.50 87 TRP A N 1
ATOM 676 C CA . TRP A 1 87 ? 2.866 1.037 19.752 1.00 92.50 87 TRP A CA 1
ATOM 677 C C . TRP A 1 87 ? 3.648 1.442 18.495 1.00 92.50 87 TRP A C 1
ATOM 679 O O . TRP A 1 87 ? 3.618 0.716 17.502 1.00 92.50 87 TRP A O 1
ATOM 689 N N . ILE A 1 88 ? 4.423 2.532 18.555 1.00 91.50 88 ILE A N 1
ATOM 690 C CA . ILE A 1 88 ? 5.304 2.939 17.448 1.00 91.50 88 ILE A CA 1
ATOM 691 C C . ILE A 1 88 ? 6.319 1.831 17.142 1.00 91.50 88 ILE A C 1
ATOM 693 O O . ILE A 1 88 ? 6.502 1.469 15.981 1.00 91.50 88 ILE A O 1
ATOM 697 N N . ALA A 1 89 ? 6.946 1.246 18.168 1.00 91.69 89 ALA A N 1
ATOM 698 C CA . ALA A 1 89 ? 7.892 0.150 17.977 1.00 91.69 89 ALA A CA 1
ATOM 699 C C . ALA A 1 89 ? 7.243 -1.062 17.283 1.00 91.69 89 ALA A C 1
ATOM 701 O O . ALA A 1 89 ? 7.835 -1.603 16.352 1.00 91.69 89 ALA A O 1
ATOM 702 N N . MET A 1 90 ? 6.018 -1.443 17.668 1.00 91.19 90 MET A N 1
ATOM 703 C CA . MET A 1 90 ? 5.265 -2.525 17.015 1.00 91.19 90 MET A CA 1
ATOM 704 C C . MET A 1 90 ? 4.949 -2.230 15.547 1.00 91.19 90 MET A C 1
ATOM 706 O O . MET A 1 90 ? 4.994 -3.141 14.723 1.00 91.19 90 MET A O 1
ATOM 710 N N . MET A 1 91 ? 4.654 -0.975 15.191 1.00 87.94 91 MET A N 1
ATOM 711 C CA . MET A 1 91 ? 4.447 -0.606 13.788 1.00 87.94 91 MET A CA 1
ATOM 712 C C . MET A 1 91 ? 5.713 -0.822 12.956 1.00 87.94 91 MET A C 1
ATOM 714 O O . MET A 1 91 ? 5.632 -1.372 11.861 1.00 87.94 91 MET A O 1
ATOM 718 N N . PHE A 1 92 ? 6.885 -0.438 13.469 1.00 83.06 92 PHE A N 1
ATOM 719 C CA . PHE A 1 92 ? 8.143 -0.651 12.750 1.00 83.06 92 PHE A CA 1
ATOM 720 C C . PHE A 1 92 ? 8.521 -2.133 12.681 1.00 83.06 92 PHE A C 1
ATOM 722 O O . PHE A 1 92 ? 8.870 -2.621 11.610 1.00 83.06 92 PHE A O 1
ATOM 729 N N . THR A 1 93 ? 8.410 -2.883 13.778 1.00 84.75 93 THR A N 1
ATOM 730 C CA . THR A 1 93 ? 8.775 -4.309 13.776 1.00 84.75 93 THR A CA 1
ATOM 731 C C . THR A 1 93 ? 7.787 -5.176 13.000 1.00 84.75 93 THR A C 1
ATOM 733 O O . THR A 1 93 ? 8.200 -6.154 12.385 1.00 84.75 93 THR A O 1
ATOM 736 N N . GLY A 1 94 ? 6.502 -4.812 12.976 1.00 78.50 94 GLY A N 1
ATOM 737 C CA . GLY A 1 94 ? 5.473 -5.527 12.221 1.00 78.50 94 GLY A CA 1
ATOM 738 C C . GLY A 1 94 ? 5.516 -5.278 10.711 1.00 78.50 94 GLY A C 1
ATOM 739 O O . GLY A 1 94 ? 5.058 -6.127 9.949 1.00 78.50 94 GLY A O 1
ATOM 740 N N . VAL A 1 95 ? 6.061 -4.138 10.268 1.00 70.25 95 VAL A N 1
ATOM 741 C CA . VAL A 1 95 ? 6.052 -3.719 8.851 1.00 70.25 95 VAL A CA 1
ATOM 742 C C . VAL A 1 95 ? 7.387 -3.965 8.139 1.00 70.25 95 VAL A C 1
ATOM 744 O O . VAL A 1 95 ? 7.399 -4.070 6.910 1.00 70.25 95 VAL A O 1
ATOM 747 N N . ILE A 1 96 ? 8.507 -4.127 8.858 1.00 68.50 96 ILE A N 1
ATOM 748 C CA . ILE A 1 96 ? 9.797 -4.490 8.243 1.00 68.50 96 ILE A CA 1
ATOM 749 C C . ILE A 1 96 ? 9.737 -5.943 7.738 1.00 68.50 96 ILE A C 1
ATOM 751 O O . ILE A 1 96 ? 10.125 -6.897 8.407 1.00 68.50 96 ILE A O 1
ATOM 755 N N . GLY A 1 97 ? 9.219 -6.113 6.523 1.00 67.69 97 GLY A N 1
ATOM 756 C CA . GLY A 1 97 ? 9.226 -7.371 5.783 1.00 67.69 97 GLY A CA 1
ATOM 757 C C . GLY A 1 97 ? 10.474 -7.532 4.909 1.00 67.69 97 GLY A C 1
ATOM 758 O O . GLY A 1 97 ? 11.212 -6.579 4.652 1.00 67.69 97 GLY A O 1
ATOM 759 N N . GLY A 1 98 ? 10.668 -8.738 4.363 1.00 67.06 98 GLY A N 1
ATOM 760 C CA . GLY A 1 98 ? 11.761 -9.046 3.423 1.00 67.06 98 GLY A CA 1
ATOM 761 C C . GLY A 1 98 ? 11.814 -8.130 2.191 1.00 67.06 98 GLY A C 1
ATOM 762 O O . GLY A 1 98 ? 12.891 -7.881 1.655 1.00 67.06 98 GLY A O 1
ATOM 763 N N . GLY A 1 99 ? 10.672 -7.567 1.780 1.00 77.44 99 GLY A N 1
ATOM 764 C CA . GLY A 1 99 ? 10.590 -6.643 0.648 1.00 77.44 99 GLY A CA 1
ATOM 765 C C . GLY A 1 99 ? 11.370 -5.342 0.858 1.00 77.44 99 GLY A C 1
ATOM 766 O O . GLY A 1 99 ? 12.086 -4.932 -0.049 1.00 77.44 99 GLY A O 1
ATOM 767 N N . ILE A 1 100 ? 11.296 -4.731 2.047 1.00 82.00 100 ILE A N 1
ATOM 768 C CA . ILE A 1 100 ? 12.011 -3.475 2.345 1.00 82.00 100 ILE A CA 1
ATOM 769 C C . ILE A 1 100 ? 13.522 -3.715 2.388 1.00 82.00 100 ILE A C 1
ATOM 771 O O . ILE A 1 100 ? 14.282 -2.883 1.908 1.00 82.00 100 ILE A O 1
ATOM 775 N N . MET A 1 101 ? 13.969 -4.863 2.906 1.00 84.81 101 MET A N 1
ATOM 776 C CA . MET A 1 101 ? 15.396 -5.209 2.923 1.00 84.81 101 MET A CA 1
ATOM 777 C C . MET A 1 101 ? 15.962 -5.373 1.508 1.00 84.81 101 MET A C 1
ATOM 779 O O . MET A 1 101 ? 17.059 -4.899 1.227 1.00 84.81 101 MET A O 1
ATOM 783 N N . TYR A 1 102 ? 15.210 -6.020 0.613 1.00 88.94 102 TYR A N 1
ATOM 784 C CA . TYR A 1 102 ? 15.624 -6.199 -0.777 1.00 88.94 102 TYR A CA 1
ATOM 785 C C . TYR A 1 102 ? 15.579 -4.881 -1.558 1.00 88.94 102 TYR A C 1
ATOM 787 O O . TYR A 1 102 ? 16.595 -4.437 -2.092 1.00 88.94 102 TYR A O 1
ATOM 795 N N . TRP A 1 103 ? 14.414 -4.229 -1.602 1.00 91.06 103 TRP A N 1
ATOM 796 C CA . TRP A 1 103 ? 14.218 -3.017 -2.395 1.00 91.06 103 TRP A CA 1
ATOM 797 C C . TRP A 1 103 ? 14.972 -1.823 -1.817 1.00 91.06 103 TRP A C 1
ATOM 799 O O . TRP A 1 103 ? 15.594 -1.092 -2.576 1.00 91.06 103 TRP A O 1
ATOM 809 N N . GLY A 1 104 ? 15.062 -1.687 -0.494 1.00 89.44 104 GLY A N 1
ATOM 810 C CA . GLY A 1 104 ? 15.855 -0.629 0.135 1.00 89.44 104 GLY A CA 1
ATOM 811 C C . GLY A 1 104 ? 17.331 -0.645 -0.281 1.00 89.44 104 GLY A C 1
ATOM 812 O O . GLY A 1 104 ? 17.952 0.410 -0.366 1.00 89.44 104 GLY A O 1
ATOM 813 N N . ALA A 1 105 ? 17.885 -1.818 -0.608 1.00 90.62 105 ALA A N 1
ATOM 814 C CA . ALA A 1 105 ? 19.268 -1.942 -1.059 1.00 90.62 105 ALA A CA 1
ATOM 815 C C . ALA A 1 105 ? 19.470 -1.627 -2.554 1.00 90.62 105 ALA A C 1
ATOM 817 O O . ALA A 1 105 ? 20.540 -1.138 -2.923 1.00 90.62 105 ALA A O 1
ATOM 818 N N . ILE A 1 106 ? 18.485 -1.916 -3.416 1.00 94.06 106 ILE A N 1
ATOM 819 C CA . ILE A 1 106 ? 18.676 -1.919 -4.881 1.00 94.06 106 ILE A CA 1
ATOM 820 C C . ILE A 1 106 ? 17.811 -0.916 -5.649 1.00 94.06 106 ILE A C 1
ATOM 822 O O . ILE A 1 106 ? 18.156 -0.540 -6.765 1.00 94.06 106 ILE A O 1
ATOM 826 N N . GLU A 1 107 ? 16.696 -0.461 -5.085 1.00 94.06 107 GLU A N 1
ATOM 827 C CA . GLU A 1 107 ? 15.694 0.345 -5.791 1.00 94.06 107 GLU A CA 1
ATOM 828 C C . GLU A 1 107 ? 16.278 1.661 -6.332 1.00 94.06 107 GLU A C 1
ATOM 830 O O . GLU A 1 107 ? 16.029 2.029 -7.479 1.00 94.06 107 GLU A O 1
ATOM 835 N N . TRP A 1 108 ? 17.149 2.320 -5.562 1.00 94.56 108 TRP A N 1
ATOM 836 C CA . TRP A 1 108 ? 17.850 3.534 -5.995 1.00 94.56 108 TRP A CA 1
ATOM 837 C C . TRP A 1 108 ? 18.659 3.320 -7.286 1.00 94.56 108 TRP A C 1
ATOM 839 O O . TRP A 1 108 ? 18.743 4.218 -8.125 1.00 94.56 108 TRP A O 1
ATOM 849 N N . ALA A 1 109 ? 19.235 2.128 -7.481 1.00 95.69 109 ALA A N 1
ATOM 850 C CA . ALA A 1 109 ? 20.040 1.824 -8.659 1.00 95.69 109 ALA A CA 1
ATOM 851 C C . ALA A 1 109 ? 19.167 1.774 -9.919 1.00 95.69 109 ALA A C 1
ATOM 853 O O . ALA A 1 109 ? 19.607 2.197 -10.992 1.00 95.69 109 ALA A O 1
ATOM 854 N N . PHE A 1 110 ? 17.911 1.332 -9.789 1.00 95.06 110 PHE A N 1
ATOM 855 C CA . PHE A 1 110 ? 16.936 1.396 -10.876 1.00 95.06 110 PHE A CA 1
ATOM 856 C C . PHE A 1 110 ? 16.599 2.843 -11.229 1.00 95.06 110 PHE A C 1
ATOM 858 O O . PHE A 1 110 ? 16.627 3.187 -12.403 1.00 95.06 110 PHE A O 1
ATOM 865 N N . TYR A 1 111 ? 16.399 3.721 -10.248 1.00 95.50 111 TYR A N 1
ATOM 866 C CA . TYR A 1 111 ? 16.155 5.143 -10.520 1.00 95.50 111 TYR A CA 1
ATOM 867 C C . TYR A 1 111 ? 17.358 5.871 -11.108 1.00 95.50 111 TYR A C 1
ATOM 869 O O . TYR A 1 111 ? 17.191 6.822 -11.859 1.00 95.50 111 TYR A O 1
ATOM 877 N N . TYR A 1 112 ? 18.573 5.422 -10.811 1.00 96.19 112 TYR A N 1
ATOM 878 C CA . TYR A 1 112 ? 19.772 5.998 -11.406 1.00 96.19 112 TYR A CA 1
ATOM 879 C C . TYR A 1 112 ? 19.998 5.528 -12.855 1.00 96.19 112 TYR A C 1
ATOM 881 O O . TYR A 1 112 ? 20.470 6.293 -13.697 1.00 96.19 112 TYR A O 1
ATOM 889 N N . THR A 1 113 ? 19.673 4.267 -13.161 1.00 96.75 113 THR A N 1
ATOM 890 C CA . THR A 1 113 ? 19.929 3.646 -14.477 1.00 96.75 113 THR A CA 1
ATOM 891 C C . THR A 1 113 ? 18.742 3.687 -15.438 1.00 96.75 113 THR A C 1
ATOM 893 O O . THR A 1 113 ? 18.940 3.566 -16.644 1.00 96.75 113 THR A O 1
ATOM 896 N N . ALA A 1 114 ? 17.535 3.889 -14.923 1.00 95.00 114 ALA A N 1
ATOM 897 C CA . ALA A 1 114 ? 16.292 4.062 -15.662 1.00 95.00 114 ALA A CA 1
ATOM 898 C C . ALA A 1 114 ? 15.406 5.080 -14.910 1.00 95.00 114 ALA A C 1
ATOM 900 O O . ALA A 1 114 ? 14.409 4.699 -14.288 1.00 95.00 114 ALA A O 1
ATOM 901 N N . PRO A 1 115 ? 15.800 6.368 -14.890 1.00 94.50 115 PRO A N 1
ATOM 902 C CA . PRO A 1 115 ? 15.096 7.388 -14.122 1.00 94.50 115 PRO A CA 1
ATOM 903 C C . PRO A 1 115 ? 13.669 7.626 -14.645 1.00 94.50 115 PRO A C 1
ATOM 905 O O . PRO A 1 115 ? 13.387 7.423 -15.832 1.00 94.50 115 PRO A O 1
ATOM 908 N N . PRO A 1 116 ? 12.749 8.075 -13.772 1.00 89.62 116 PRO A N 1
ATOM 909 C CA . PRO A 1 116 ? 11.388 8.407 -14.173 1.00 89.62 116 PRO A CA 1
ATOM 910 C C . PRO A 1 116 ? 11.356 9.639 -15.096 1.00 89.62 116 PRO A C 1
ATOM 912 O O . PRO A 1 116 ? 12.345 10.347 -15.266 1.00 89.62 116 PRO A O 1
ATOM 915 N N . PHE A 1 117 ? 10.185 9.907 -15.683 1.00 90.75 117 PHE A N 1
ATOM 916 C CA . PHE A 1 117 ? 9.900 11.116 -16.478 1.00 90.75 117 PHE A CA 1
ATOM 917 C C . PHE A 1 117 ? 10.740 11.297 -17.755 1.00 90.75 117 PHE A C 1
ATOM 919 O O . PHE A 1 117 ? 10.762 12.385 -18.321 1.00 90.75 117 PHE A O 1
ATOM 926 N N . GLY A 1 118 ? 11.376 10.227 -18.244 1.00 89.81 118 GLY A N 1
ATOM 927 C CA . GLY A 1 118 ? 12.141 10.254 -19.494 1.00 89.81 118 GLY A CA 1
ATOM 928 C C . GLY A 1 118 ? 13.496 10.953 -19.376 1.00 89.81 118 GLY A C 1
ATOM 929 O O . GLY A 1 118 ? 14.018 11.425 -20.380 1.00 89.81 118 GLY A O 1
ATOM 930 N N . LEU A 1 119 ? 14.045 11.044 -18.162 1.00 93.19 119 LEU A N 1
ATOM 931 C CA . LEU A 1 119 ? 15.364 11.623 -17.926 1.00 93.19 119 LEU A CA 1
ATOM 932 C C . LEU A 1 119 ? 16.490 10.733 -18.460 1.00 93.19 119 LEU A C 1
ATOM 934 O O . LEU A 1 119 ? 16.357 9.514 -18.572 1.00 93.19 119 LEU A O 1
ATOM 938 N N . GLU A 1 120 ? 17.636 11.352 -18.733 1.00 95.38 120 GLU A N 1
ATOM 939 C CA . GLU A 1 120 ? 18.827 10.625 -19.162 1.00 95.38 120 GLU A CA 1
ATOM 940 C C . GLU A 1 120 ? 19.429 9.821 -17.993 1.00 95.38 120 GLU A C 1
ATOM 942 O O . GLU A 1 120 ? 19.707 10.389 -16.923 1.00 95.38 120 GLU A O 1
ATOM 947 N N . PRO A 1 121 ? 19.667 8.507 -18.171 1.00 96.81 121 PRO A N 1
ATOM 94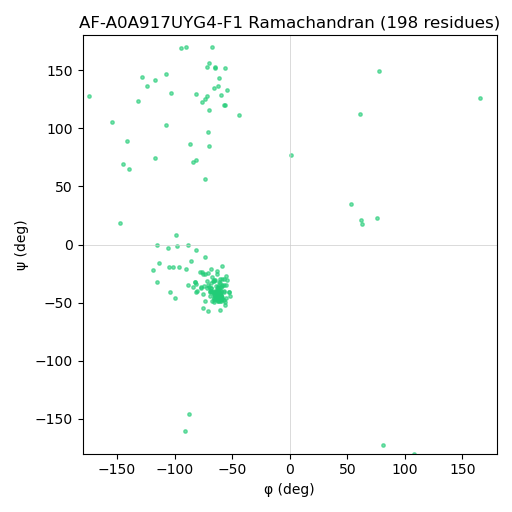8 C CA . PRO A 1 121 ? 20.315 7.671 -17.173 1.00 96.81 121 PRO A CA 1
ATOM 949 C C . PRO A 1 121 ? 21.688 8.183 -16.743 1.00 96.81 121 PRO A C 1
ATOM 951 O O . PRO A 1 121 ? 22.444 8.755 -17.524 1.00 96.81 121 PRO A O 1
ATOM 954 N N . LYS A 1 122 ? 22.069 7.858 -15.506 1.00 95.94 122 LYS A N 1
ATOM 955 C CA . LYS A 1 122 ? 23.413 8.080 -14.952 1.00 95.94 122 LYS A CA 1
ATOM 956 C C . LYS A 1 122 ? 23.867 9.546 -14.876 1.00 95.94 122 LYS A C 1
ATOM 958 O O . LYS A 1 122 ? 25.059 9.823 -14.753 1.00 95.94 122 LYS A O 1
ATOM 963 N N . THR A 1 123 ? 22.927 10.483 -14.897 1.00 96.50 123 THR A N 1
ATOM 964 C CA . THR A 1 123 ? 23.178 11.925 -14.786 1.00 96.50 123 THR A CA 1
ATOM 965 C C . THR A 1 123 ? 23.055 12.424 -13.345 1.00 96.50 123 THR A C 1
ATOM 967 O O . THR A 1 123 ? 22.559 11.717 -12.467 1.00 96.50 123 THR A O 1
ATOM 970 N N . ALA A 1 124 ? 23.479 13.667 -13.090 1.00 94.31 124 ALA A N 1
ATOM 971 C CA . ALA A 1 124 ? 23.259 14.321 -11.798 1.00 94.31 124 ALA A CA 1
ATOM 972 C C . ALA A 1 124 ? 21.760 14.433 -11.457 1.00 94.31 124 ALA A C 1
ATOM 974 O O . ALA A 1 124 ? 21.366 14.235 -10.311 1.00 94.31 124 ALA A O 1
ATOM 975 N N . GLU A 1 125 ? 20.912 14.669 -12.459 1.00 92.81 125 GLU A N 1
ATOM 976 C CA . GLU A 1 125 ? 19.462 14.734 -12.273 1.00 92.81 125 GLU A CA 1
ATOM 977 C C . GLU A 1 125 ? 18.868 13.373 -11.879 1.00 92.81 125 GLU A C 1
ATOM 979 O O . GLU A 1 125 ? 18.061 13.292 -10.951 1.00 92.81 125 GLU A O 1
ATOM 984 N N . ALA A 1 126 ? 19.338 12.282 -12.494 1.00 95.25 126 ALA A N 1
ATOM 985 C CA . ALA A 1 126 ? 18.939 10.927 -12.117 1.00 95.25 126 ALA A CA 1
ATOM 986 C C . ALA A 1 126 ? 19.310 10.587 -10.659 1.00 95.25 126 ALA A C 1
ATOM 988 O O . ALA A 1 126 ? 18.559 9.880 -9.988 1.00 95.25 126 ALA A O 1
ATOM 989 N N . VAL A 1 127 ? 20.423 11.117 -10.129 1.00 95.44 127 VAL A N 1
ATOM 990 C CA . VAL A 1 127 ? 20.804 10.933 -8.712 1.00 95.44 127 VAL A CA 1
ATOM 991 C C . VAL A 1 127 ? 19.789 11.578 -7.770 1.00 95.44 127 VAL A C 1
ATOM 993 O O . VAL A 1 127 ? 19.432 10.978 -6.755 1.00 95.44 127 VAL A O 1
ATOM 996 N N . HIS A 1 128 ? 19.288 12.772 -8.098 1.00 93.94 128 HIS A N 1
ATOM 997 C CA . HIS A 1 128 ? 18.282 13.443 -7.272 1.00 93.94 128 HIS A CA 1
ATOM 998 C C . HIS A 1 128 ? 16.991 12.625 -7.171 1.00 93.94 128 HIS A C 1
ATOM 1000 O O . HIS A 1 128 ? 16.441 12.470 -6.077 1.00 93.94 128 HIS A O 1
ATOM 1006 N N . TRP A 1 129 ? 16.545 12.034 -8.280 1.00 94.94 129 TRP A N 1
ATOM 1007 C CA . TRP A 1 129 ? 15.402 11.123 -8.269 1.00 94.94 129 TRP A CA 1
ATOM 1008 C C . TRP A 1 129 ? 15.713 9.808 -7.559 1.00 94.94 129 TRP A C 1
ATOM 1010 O O . TRP A 1 129 ? 14.903 9.354 -6.756 1.00 94.94 129 TRP A O 1
ATOM 1020 N N . ALA A 1 130 ? 16.901 9.235 -7.749 1.00 95.19 130 ALA A N 1
ATOM 1021 C CA . ALA A 1 130 ? 17.302 8.019 -7.048 1.00 95.19 130 ALA A CA 1
ATOM 1022 C C . ALA A 1 130 ? 17.298 8.163 -5.523 1.00 95.19 130 ALA A C 1
ATOM 1024 O O . ALA A 1 130 ? 16.918 7.225 -4.823 1.00 95.19 130 ALA A O 1
ATOM 1025 N N . ALA A 1 131 ? 17.650 9.344 -5.014 1.00 92.88 131 ALA A N 1
ATOM 1026 C CA . ALA A 1 131 ? 17.633 9.638 -3.586 1.00 92.88 131 ALA A CA 1
ATOM 1027 C C . ALA A 1 131 ? 16.224 9.891 -3.015 1.00 92.88 131 ALA A C 1
ATOM 1029 O O . ALA A 1 131 ? 16.021 9.741 -1.812 1.00 92.88 131 ALA A O 1
ATOM 1030 N N . THR A 1 132 ? 15.253 10.296 -3.840 1.00 92.44 132 THR A N 1
ATOM 1031 C CA . THR A 1 132 ? 13.954 10.808 -3.359 1.00 92.44 132 THR A CA 1
ATOM 1032 C C . THR A 1 132 ? 12.761 9.941 -3.746 1.00 92.44 132 THR A C 1
ATOM 1034 O O . THR A 1 132 ? 11.812 9.838 -2.972 1.00 92.44 132 THR A O 1
ATOM 1037 N N . TYR A 1 133 ? 12.790 9.271 -4.898 1.00 93.44 133 TYR A N 1
ATOM 1038 C CA . TYR A 1 133 ? 11.633 8.544 -5.428 1.00 93.44 133 TYR A CA 1
ATOM 1039 C C . TYR A 1 133 ? 11.255 7.330 -4.568 1.00 93.44 133 TYR A C 1
ATOM 1041 O O . TYR A 1 133 ? 10.074 7.044 -4.381 1.00 93.44 133 TYR A O 1
ATOM 1049 N N . GLY A 1 134 ? 12.237 6.687 -3.927 1.00 91.88 134 GLY A N 1
ATOM 1050 C CA . GLY A 1 134 ? 11.972 5.642 -2.933 1.00 91.88 134 GLY A CA 1
ATOM 1051 C C . GLY A 1 134 ? 11.125 6.142 -1.753 1.00 91.88 134 GLY A C 1
ATOM 1052 O O . GLY A 1 134 ? 10.241 5.431 -1.282 1.00 91.88 134 GLY A O 1
ATOM 1053 N N . LEU A 1 135 ? 11.299 7.399 -1.318 1.00 90.56 135 LEU A N 1
ATOM 1054 C CA . LEU A 1 135 ? 10.464 7.990 -0.261 1.00 90.56 135 LEU A CA 1
ATOM 1055 C C . LEU A 1 135 ? 9.007 8.138 -0.703 1.00 90.56 135 LEU A C 1
ATOM 1057 O O . LEU A 1 135 ? 8.106 8.050 0.126 1.00 90.56 135 LEU A O 1
ATOM 1061 N N . PHE A 1 136 ? 8.756 8.349 -1.995 1.00 89.75 136 PHE A N 1
ATOM 1062 C CA . PHE A 1 136 ? 7.396 8.377 -2.517 1.00 89.75 136 PHE A CA 1
ATOM 1063 C C . PHE A 1 136 ? 6.750 6.988 -2.480 1.00 89.75 136 PHE A C 1
ATOM 1065 O O . PHE A 1 136 ? 5.590 6.897 -2.089 1.00 89.75 136 PHE A O 1
ATOM 1072 N N . HIS A 1 137 ? 7.480 5.918 -2.816 1.00 89.69 137 HIS A N 1
ATOM 1073 C CA . HIS A 1 137 ? 6.951 4.547 -2.802 1.00 89.69 137 HIS A CA 1
ATOM 1074 C C . HIS A 1 137 ? 6.784 3.947 -1.407 1.00 89.69 137 HIS A C 1
ATOM 1076 O O . HIS A 1 137 ? 5.829 3.211 -1.183 1.00 89.69 137 HIS A O 1
ATOM 1082 N N . TRP A 1 138 ? 7.680 4.259 -0.470 1.00 88.94 138 TRP A N 1
ATOM 1083 C CA . TRP A 1 138 ? 7.666 3.691 0.888 1.00 88.94 138 TRP A CA 1
ATOM 1084 C C . TRP A 1 138 ? 7.173 4.671 1.960 1.00 88.94 138 TRP A C 1
ATOM 1086 O O . TRP A 1 138 ? 7.063 4.318 3.136 1.00 88.94 138 TRP A O 1
ATOM 1096 N N . GLY A 1 139 ? 6.883 5.910 1.566 1.00 89.69 139 GLY A N 1
ATOM 1097 C CA . GLY A 1 139 ? 6.307 6.939 2.420 1.00 89.69 139 GLY A CA 1
ATOM 1098 C C . GLY A 1 139 ? 4.784 6.892 2.428 1.00 89.69 139 GLY A C 1
ATOM 1099 O O . GLY A 1 139 ? 4.161 5.833 2.360 1.00 89.69 139 GLY A O 1
ATOM 1100 N N . PHE A 1 140 ? 4.161 8.064 2.535 1.00 90.81 140 PHE A N 1
ATOM 1101 C CA . PHE A 1 140 ? 2.736 8.201 2.848 1.00 90.81 140 PHE A CA 1
ATOM 1102 C C . PHE A 1 140 ? 1.784 7.431 1.927 1.00 90.81 140 PHE A C 1
ATOM 1104 O O . PHE A 1 140 ? 0.727 7.004 2.383 1.00 90.81 140 PHE A O 1
ATOM 1111 N N . THR A 1 141 ? 2.139 7.230 0.659 1.00 90.31 141 THR A N 1
ATOM 1112 C CA . THR A 1 141 ? 1.289 6.529 -0.313 1.00 90.31 141 THR A CA 1
ATOM 1113 C C . THR A 1 141 ? 1.101 5.049 0.043 1.00 90.31 141 THR A C 1
ATOM 1115 O O . THR A 1 141 ? -0.035 4.574 0.068 1.00 90.31 141 THR A O 1
ATOM 1118 N N . ALA A 1 142 ? 2.174 4.335 0.402 1.00 88.94 142 ALA A N 1
ATOM 1119 C CA . ALA A 1 142 ? 2.106 2.940 0.834 1.00 88.94 142 ALA A CA 1
ATOM 1120 C C . ALA A 1 142 ? 1.345 2.801 2.156 1.00 88.94 142 ALA A C 1
ATOM 1122 O O . ALA A 1 142 ? 0.433 1.977 2.271 1.00 88.94 142 ALA A O 1
ATOM 1123 N N . TRP A 1 143 ? 1.657 3.657 3.134 1.00 89.88 143 TRP A N 1
ATOM 1124 C CA . TRP A 1 143 ? 0.973 3.654 4.430 1.00 89.88 143 TRP A CA 1
ATOM 1125 C C . TRP A 1 143 ? -0.523 3.949 4.297 1.00 89.88 143 TRP A C 1
ATOM 1127 O O . TRP A 1 143 ? -1.333 3.318 4.975 1.00 89.88 143 TRP A O 1
ATOM 1137 N N . ALA A 1 144 ? -0.914 4.841 3.383 1.00 93.19 144 ALA A N 1
ATOM 1138 C CA . ALA A 1 144 ? -2.315 5.154 3.129 1.00 93.19 144 ALA A CA 1
ATOM 1139 C C . ALA A 1 144 ? -3.111 3.922 2.669 1.00 93.19 144 ALA A C 1
ATOM 1141 O O . ALA A 1 144 ? -4.208 3.659 3.168 1.00 93.19 144 ALA A O 1
ATOM 1142 N N . ILE A 1 145 ? -2.547 3.122 1.762 1.00 91.44 145 ILE A N 1
ATOM 1143 C CA . ILE A 1 145 ? -3.198 1.899 1.275 1.00 91.44 145 ILE A CA 1
ATOM 1144 C C . ILE A 1 145 ? -3.369 0.885 2.418 1.00 91.44 145 ILE A C 1
ATOM 1146 O O . ILE A 1 145 ? -4.440 0.286 2.552 1.00 91.44 145 ILE A O 1
ATOM 1150 N N . PHE A 1 146 ? -2.367 0.734 3.291 1.00 89.81 146 PHE A N 1
ATOM 1151 C CA . PHE A 1 146 ? -2.486 -0.130 4.470 1.00 89.81 146 PHE A CA 1
ATOM 1152 C C . PHE A 1 146 ? -3.583 0.350 5.423 1.00 89.81 146 PHE A C 1
ATOM 1154 O O . PHE A 1 146 ? -4.454 -0.442 5.802 1.00 89.81 146 PHE A O 1
ATOM 1161 N N . CYS A 1 147 ? -3.606 1.646 5.743 1.00 92.00 147 CYS A N 1
ATOM 1162 C CA . CYS A 1 147 ? -4.628 2.241 6.601 1.00 92.00 147 CYS A CA 1
ATOM 1163 C C . CYS A 1 147 ? -6.046 2.006 6.067 1.00 92.00 147 CYS A C 1
ATOM 1165 O O . CYS A 1 147 ? -6.930 1.674 6.857 1.00 92.00 147 CYS A O 1
ATOM 1167 N N . LEU A 1 148 ? -6.271 2.106 4.750 1.00 91.56 148 LEU A N 1
ATOM 1168 C CA . LEU A 1 148 ? -7.591 1.852 4.161 1.00 91.56 148 LEU A CA 1
ATOM 1169 C C . LEU A 1 148 ? -8.118 0.451 4.487 1.00 91.56 148 LEU A C 1
ATOM 1171 O O . LEU A 1 148 ? -9.311 0.293 4.724 1.00 91.56 148 LEU A O 1
ATOM 1175 N N . SER A 1 149 ? -7.255 -0.564 4.476 1.00 87.06 149 SER A N 1
ATOM 1176 C CA . SER A 1 149 ? -7.676 -1.949 4.717 1.00 87.06 149 SER A CA 1
ATOM 1177 C C . SER A 1 149 ? -7.923 -2.246 6.198 1.00 87.06 149 SER A C 1
ATOM 1179 O O . SER A 1 149 ? -8.877 -2.944 6.542 1.00 87.06 149 SER A O 1
ATOM 1181 N N . VAL A 1 150 ? -7.100 -1.680 7.084 1.00 90.19 150 VAL A N 1
ATOM 1182 C CA . VAL A 1 150 ? -7.133 -1.983 8.521 1.00 90.19 150 VAL A CA 1
ATOM 1183 C C . VAL A 1 150 ? -8.187 -1.156 9.254 1.00 90.19 150 VAL A C 1
ATOM 1185 O O . VAL A 1 150 ? -8.854 -1.684 10.142 1.00 90.19 150 VAL A O 1
ATOM 1188 N N . LEU A 1 151 ? -8.400 0.111 8.878 1.00 92.44 151 LEU A N 1
ATOM 1189 C CA . LEU A 1 151 ? -9.336 0.998 9.581 1.00 92.44 151 LEU A CA 1
ATOM 1190 C C . LEU A 1 151 ? -10.785 0.478 9.603 1.00 92.44 151 LEU A C 1
ATOM 1192 O O . LEU A 1 151 ? -11.377 0.475 10.684 1.00 92.44 151 LEU A O 1
ATOM 1196 N N . PRO A 1 152 ? -11.377 -0.006 8.492 1.00 90.94 152 PRO A N 1
ATOM 1197 C CA . PRO A 1 152 ? -12.726 -0.565 8.510 1.00 90.94 152 PRO A CA 1
ATOM 1198 C C . PRO A 1 152 ? -12.833 -1.806 9.395 1.00 90.94 152 PRO A C 1
ATOM 1200 O O . PRO A 1 152 ? -13.835 -1.971 10.087 1.00 90.94 152 PRO A O 1
ATOM 1203 N N . ILE A 1 153 ? -11.804 -2.660 9.403 1.00 90.81 153 ILE A N 1
ATOM 1204 C CA . ILE A 1 153 ? -11.761 -3.869 10.236 1.00 90.81 153 ILE A CA 1
ATOM 1205 C C . ILE A 1 153 ? -11.678 -3.479 11.713 1.00 90.81 153 ILE A C 1
ATOM 1207 O O . ILE A 1 153 ? -12.477 -3.957 12.516 1.00 90.81 153 ILE A O 1
ATOM 1211 N N . ALA A 1 154 ? -10.773 -2.562 12.062 1.00 91.50 154 ALA A N 1
ATOM 1212 C CA . ALA A 1 154 ? -10.613 -2.070 13.425 1.00 91.50 154 ALA A CA 1
ATOM 1213 C C . ALA A 1 154 ? -11.888 -1.376 13.928 1.00 91.50 154 ALA A C 1
ATOM 1215 O O . ALA A 1 154 ? -12.339 -1.641 15.039 1.00 91.50 154 ALA A O 1
ATOM 1216 N N . TYR A 1 155 ? -12.523 -0.546 13.099 1.00 91.00 155 TYR A N 1
ATOM 1217 C CA . TYR A 1 155 ? -13.798 0.087 13.432 1.00 91.00 155 TYR A CA 1
ATOM 1218 C C . TYR A 1 155 ? -14.921 -0.946 13.608 1.00 91.00 155 TYR A C 1
ATOM 1220 O O . TYR A 1 155 ? -15.665 -0.901 14.590 1.00 91.00 155 TYR A O 1
ATOM 1228 N N . ALA A 1 156 ? -15.042 -1.912 12.695 1.00 90.62 156 ALA A N 1
ATOM 1229 C CA . ALA A 1 156 ? -16.059 -2.957 12.779 1.00 90.62 156 ALA A CA 1
ATOM 1230 C C . ALA A 1 156 ? -15.905 -3.809 14.049 1.00 90.62 156 ALA A C 1
ATOM 1232 O O . ALA A 1 156 ? -16.888 -4.089 14.735 1.00 90.62 156 ALA A O 1
ATOM 1233 N N . PHE A 1 157 ? -14.676 -4.182 14.387 1.00 89.81 157 PHE A N 1
ATOM 1234 C CA . PHE A 1 157 ? -14.389 -5.013 15.546 1.00 89.81 157 PHE A CA 1
ATOM 1235 C C . PHE A 1 157 ? -14.493 -4.228 16.861 1.00 89.81 157 PHE A C 1
ATOM 1237 O O . PHE A 1 157 ? -15.273 -4.588 17.739 1.00 89.81 157 PHE A O 1
ATOM 1244 N N . HIS A 1 158 ? -13.776 -3.110 16.991 1.00 90.50 158 HIS A N 1
ATOM 1245 C CA . HIS A 1 158 ? -13.670 -2.394 18.264 1.00 90.50 158 HIS A CA 1
ATOM 1246 C C . HIS A 1 158 ? -14.848 -1.458 18.551 1.00 90.50 158 HIS A C 1
ATOM 1248 O O . HIS A 1 158 ? -15.213 -1.308 19.717 1.00 90.50 158 HIS A O 1
ATOM 1254 N N . VAL A 1 159 ? -15.461 -0.853 17.525 1.00 90.44 159 VAL A N 1
ATOM 1255 C CA . VAL A 1 159 ? -16.575 0.103 17.694 1.00 90.44 159 VAL A CA 1
ATOM 1256 C C . VAL A 1 159 ? -17.924 -0.563 17.448 1.00 90.44 159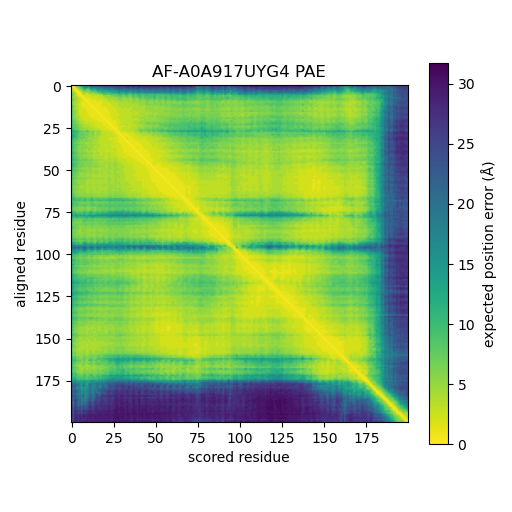 VAL A C 1
ATOM 1258 O O . VAL A 1 159 ? -18.851 -0.394 18.233 1.00 90.44 159 VAL A O 1
ATOM 1261 N N . ARG A 1 160 ? -18.054 -1.351 16.373 1.00 88.44 160 ARG A N 1
ATOM 1262 C CA . ARG A 1 160 ? -19.318 -2.036 16.032 1.00 88.44 160 ARG A CA 1
ATOM 1263 C C . ARG A 1 160 ? -19.472 -3.409 16.683 1.00 88.44 160 ARG A C 1
ATOM 1265 O O . ARG A 1 160 ? -20.508 -4.033 16.470 1.00 88.44 160 ARG A O 1
ATOM 1272 N N . LYS A 1 161 ? -18.477 -3.853 17.461 1.00 87.75 161 LYS A N 1
ATOM 1273 C CA . LYS A 1 161 ? -18.476 -5.114 18.222 1.00 87.75 161 LYS A CA 1
ATOM 1274 C C . LYS A 1 161 ? -18.794 -6.337 17.360 1.00 87.75 161 LYS A C 1
ATOM 1276 O O . LYS A 1 161 ? -19.450 -7.275 17.803 1.00 87.75 161 LYS A O 1
ATOM 1281 N N . GLN A 1 162 ? -18.335 -6.320 16.110 1.00 85.00 162 GLN A N 1
ATOM 1282 C CA . GLN A 1 162 ? -18.435 -7.482 15.236 1.00 85.00 162 GLN A CA 1
ATOM 1283 C C . GLN A 1 162 ? -17.564 -8.615 1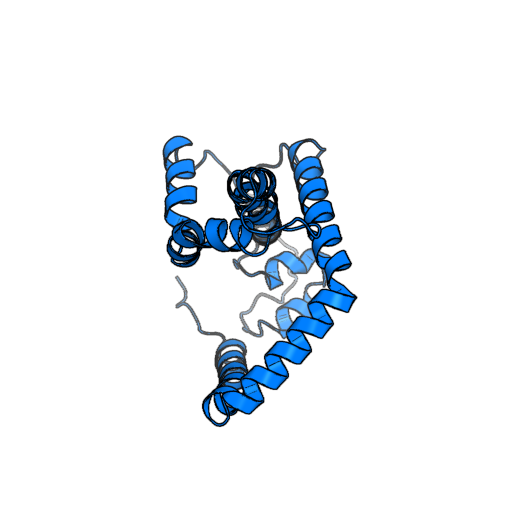5.799 1.00 85.00 162 GLN A C 1
ATOM 1285 O O . GLN A 1 162 ? -16.414 -8.363 16.153 1.00 85.00 162 GLN A O 1
ATOM 1290 N N . PRO A 1 163 ? -18.059 -9.864 15.851 1.00 79.88 163 PRO A N 1
ATOM 1291 C CA . PRO A 1 163 ? -17.364 -10.960 16.529 1.00 79.88 163 PRO A CA 1
ATOM 1292 C C . PRO A 1 163 ? -16.135 -11.473 15.765 1.00 79.88 163 PRO A C 1
ATOM 1294 O O . PRO A 1 163 ? -15.363 -12.265 16.297 1.00 79.88 163 PRO A O 1
ATOM 1297 N N . THR A 1 164 ? -15.945 -11.048 14.511 1.00 78.62 164 THR A N 1
ATOM 1298 C CA . THR A 1 164 ? -14.868 -11.539 13.643 1.00 78.62 164 THR A CA 1
ATOM 1299 C C . THR A 1 164 ? -13.990 -10.410 13.125 1.00 78.62 164 THR A C 1
ATOM 1301 O O . THR A 1 164 ? -14.501 -9.421 12.595 1.00 78.62 164 THR A O 1
ATOM 1304 N N . LEU A 1 165 ? -12.675 -10.625 13.147 1.00 82.88 165 LEU A N 1
ATOM 1305 C CA . LEU A 1 165 ? -11.681 -9.820 12.434 1.00 82.88 165 LEU A CA 1
ATOM 1306 C C . LEU A 1 165 ? -11.613 -10.262 10.966 1.00 82.88 165 LEU A C 1
ATOM 1308 O O . LEU A 1 165 ? -10.684 -10.947 10.548 1.00 82.88 165 LEU A O 1
ATOM 1312 N N . SER A 1 166 ? -12.638 -9.925 10.186 1.00 82.50 166 SER A N 1
ATOM 1313 C CA . SER A 1 166 ? -12.702 -10.271 8.764 1.00 82.50 166 SER A CA 1
ATOM 1314 C C . SER A 1 166 ? -13.007 -9.049 7.903 1.00 82.50 166 SER A C 1
ATOM 1316 O O . SER A 1 166 ? -13.796 -8.181 8.283 1.00 82.50 166 SER A O 1
ATOM 1318 N N . LEU A 1 167 ? -12.404 -8.994 6.709 1.00 82.19 167 LEU A N 1
ATOM 1319 C CA . LEU A 1 167 ? -12.698 -7.942 5.733 1.00 82.19 167 LEU A CA 1
ATOM 1320 C C . LEU A 1 167 ? -14.167 -7.997 5.288 1.00 82.19 167 LEU A C 1
ATOM 1322 O O . LEU A 1 167 ? -14.825 -6.967 5.175 1.00 82.19 167 LEU A O 1
ATOM 1326 N N . SER A 1 168 ? -14.710 -9.205 5.107 1.00 82.44 168 SER A N 1
ATOM 1327 C CA . SER A 1 168 ? -16.127 -9.405 4.798 1.00 82.44 168 SER A CA 1
ATOM 1328 C C . SER A 1 168 ? -17.019 -8.837 5.908 1.00 82.44 168 SER A C 1
ATOM 1330 O O . SER A 1 168 ? -17.972 -8.110 5.616 1.00 82.44 168 SER A O 1
ATOM 1332 N N . GLY A 1 169 ? -16.666 -9.088 7.174 1.00 80.94 169 GLY A N 1
ATOM 1333 C CA . GLY A 1 169 ? -17.305 -8.512 8.356 1.00 80.94 169 GLY A CA 1
ATOM 1334 C C . GLY A 1 169 ? -17.321 -6.984 8.328 1.00 80.94 169 GLY A C 1
ATOM 1335 O O . GLY A 1 169 ? -18.374 -6.375 8.522 1.00 80.94 169 GLY A O 1
ATOM 1336 N N . ALA A 1 170 ? -16.192 -6.358 7.989 1.00 85.06 170 ALA A N 1
ATOM 1337 C CA . ALA A 1 170 ? -16.103 -4.904 7.850 1.00 85.06 170 ALA A CA 1
ATOM 1338 C C . ALA A 1 170 ? -17.030 -4.348 6.750 1.00 85.06 170 ALA A C 1
ATOM 1340 O O . ALA A 1 170 ? -17.590 -3.261 6.894 1.00 85.06 170 ALA A O 1
ATOM 1341 N N . CYS A 1 171 ? -17.264 -5.113 5.681 1.00 84.12 171 CYS A N 1
ATOM 1342 C CA . CYS A 1 171 ? -18.154 -4.729 4.585 1.00 84.12 171 CYS A CA 1
ATOM 1343 C C . CYS A 1 171 ? -19.651 -4.982 4.855 1.00 84.12 171 CYS A C 1
ATOM 1345 O O . CYS A 1 171 ? -20.478 -4.578 4.033 1.00 84.12 171 CYS A O 1
ATOM 1347 N N . GLN A 1 172 ? -20.041 -5.601 5.980 1.00 81.44 1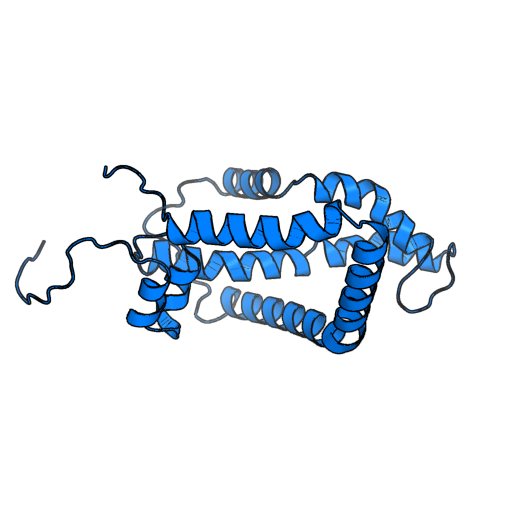72 GLN A N 1
ATOM 1348 C CA . GLN A 1 172 ? -21.454 -5.905 6.285 1.00 81.44 172 GLN A CA 1
ATOM 1349 C C . GLN A 1 172 ? -22.361 -4.671 6.254 1.00 81.44 172 GLN A C 1
ATOM 1351 O O . GLN A 1 172 ? -23.511 -4.767 5.826 1.00 81.44 172 GLN A O 1
ATOM 1356 N N . GLY A 1 173 ? -21.848 -3.511 6.679 1.00 78.25 173 GLY A N 1
ATOM 1357 C CA . GLY A 1 173 ? -22.609 -2.259 6.688 1.00 78.25 173 GLY A CA 1
ATOM 1358 C C . GLY A 1 173 ? -23.031 -1.778 5.295 1.00 78.25 173 GLY A C 1
ATOM 1359 O O . GLY A 1 173 ? -24.032 -1.080 5.185 1.00 78.25 173 GLY A O 1
ATOM 1360 N N . VAL A 1 174 ? -22.302 -2.173 4.245 1.00 81.25 174 VAL A N 1
ATOM 1361 C CA . VAL A 1 174 ? -22.566 -1.778 2.849 1.00 81.25 174 VAL A CA 1
ATOM 1362 C C . VAL A 1 174 ? -23.221 -2.914 2.058 1.00 81.25 174 VAL A C 1
ATOM 1364 O O . VAL A 1 174 ? -24.134 -2.673 1.275 1.00 81.25 174 VAL A O 1
ATOM 1367 N N . LEU A 1 175 ? -22.776 -4.159 2.258 1.00 77.81 175 LEU A N 1
ATOM 1368 C CA . LEU A 1 175 ? -23.235 -5.325 1.486 1.00 77.81 175 LEU A CA 1
ATOM 1369 C C . LEU A 1 175 ? -24.517 -5.972 2.035 1.00 77.81 175 LEU A C 1
ATOM 1371 O O . LEU A 1 175 ? -25.146 -6.771 1.337 1.00 77.81 175 LEU A O 1
ATOM 1375 N N . GLY A 1 176 ? -24.907 -5.632 3.267 1.00 70.38 176 GLY A N 1
ATOM 1376 C CA . GLY A 1 176 ? -26.030 -6.240 3.976 1.00 70.38 176 GLY A CA 1
ATOM 1377 C C . GLY A 1 176 ? -25.696 -7.619 4.561 1.00 70.38 176 GLY A C 1
ATOM 1378 O O . GLY A 1 176 ? -24.898 -8.378 4.011 1.00 70.38 176 GLY A O 1
ATOM 1379 N N . LYS A 1 177 ? -26.345 -7.965 5.682 1.00 62.97 177 LYS A N 1
ATOM 1380 C CA . LYS A 1 177 ? -26.063 -9.181 6.478 1.00 62.97 177 LYS A CA 1
ATOM 1381 C C . LYS A 1 177 ? -26.077 -10.474 5.643 1.00 62.97 177 LYS A C 1
ATOM 1383 O O . LYS A 1 177 ? -25.200 -11.320 5.786 1.00 62.97 177 LYS A O 1
ATOM 1388 N N . TYR A 1 178 ? -27.024 -10.597 4.713 1.00 55.97 178 TYR A N 1
ATOM 1389 C CA . TYR A 1 178 ? -27.274 -11.827 3.951 1.00 55.97 178 TYR A CA 1
ATOM 1390 C C . TYR A 1 178 ? -26.194 -12.177 2.916 1.00 55.97 178 TYR A C 1
ATOM 1392 O O . TYR A 1 178 ? -26.039 -13.346 2.570 1.00 55.97 178 TYR A O 1
ATOM 1400 N N . ARG A 1 179 ? -25.422 -11.198 2.423 1.00 52.50 179 ARG A N 1
ATOM 1401 C CA . ARG A 1 179 ? -24.367 -11.450 1.420 1.00 52.50 179 ARG A CA 1
ATOM 1402 C C . ARG A 1 179 ? -23.016 -11.765 2.045 1.00 52.50 179 ARG A C 1
ATOM 1404 O O . ARG A 1 179 ? -22.187 -12.406 1.409 1.00 52.50 179 ARG A O 1
ATOM 1411 N N . THR A 1 180 ? -22.807 -11.376 3.297 1.00 51.97 180 THR A N 1
ATOM 1412 C CA . THR A 1 180 ? -21.556 -11.642 4.012 1.00 51.97 180 THR A CA 1
ATOM 1413 C C . THR A 1 180 ? -21.514 -13.056 4.594 1.00 51.97 180 THR A C 1
ATOM 1415 O O . THR A 1 180 ? -20.464 -13.697 4.572 1.00 51.97 180 THR A O 1
ATOM 1418 N N . HIS A 1 181 ? -22.664 -13.590 5.020 1.00 48.81 181 HIS A N 1
ATOM 1419 C CA . HIS A 1 181 ? -22.802 -14.998 5.415 1.00 48.81 181 HIS A CA 1
ATOM 1420 C C . HIS A 1 181 ? -22.664 -15.974 4.237 1.00 48.81 181 HIS A C 1
ATOM 1422 O O . HIS A 1 181 ? -22.290 -17.121 4.445 1.00 48.81 181 HIS A O 1
ATOM 1428 N N . ALA A 1 182 ? -22.874 -15.527 2.992 1.00 44.88 182 ALA A N 1
ATOM 1429 C CA . ALA A 1 182 ? -22.693 -16.372 1.809 1.00 44.88 182 ALA A CA 1
ATOM 1430 C C . ALA A 1 182 ? -21.239 -16.852 1.615 1.00 44.88 182 ALA A C 1
ATOM 1432 O O . ALA A 1 182 ? -21.021 -17.886 0.985 1.00 44.88 182 ALA A O 1
ATOM 1433 N N . LEU A 1 183 ? -20.260 -16.134 2.184 1.00 44.88 183 LEU A N 1
ATOM 1434 C CA . LEU A 1 183 ? -18.842 -16.513 2.178 1.00 44.88 183 LEU A CA 1
ATOM 1435 C C . LEU A 1 183 ? -18.345 -17.058 3.528 1.00 44.88 183 LEU A C 1
ATOM 1437 O O . LEU A 1 183 ? -17.357 -17.775 3.523 1.00 44.88 183 LEU A O 1
ATOM 1441 N N . ASN A 1 184 ? -19.049 -16.788 4.635 1.00 38.09 184 ASN A N 1
ATOM 1442 C CA . ASN A 1 184 ? -18.836 -17.397 5.955 1.00 38.09 184 ASN A CA 1
ATOM 1443 C C . ASN A 1 184 ? -20.094 -18.193 6.343 1.00 38.09 184 ASN A C 1
ATOM 1445 O O . ASN A 1 184 ? -20.893 -17.757 7.178 1.00 38.09 184 ASN A O 1
ATOM 1449 N N . PHE A 1 185 ? -20.298 -19.354 5.714 1.00 43.25 185 PHE A N 1
ATOM 1450 C CA . PHE A 1 185 ? -21.377 -20.274 6.089 1.00 43.25 185 PHE A CA 1
ATOM 1451 C C . PHE A 1 185 ? -20.905 -21.156 7.246 1.00 43.25 185 PHE A C 1
ATOM 1453 O O . PHE A 1 185 ? -20.662 -22.354 7.098 1.00 43.25 185 PHE A O 1
ATOM 1460 N N . GLN A 1 186 ? -20.772 -20.538 8.415 1.00 36.53 186 GLN A N 1
ATOM 1461 C CA . GLN A 1 186 ? -20.641 -21.249 9.674 1.00 36.53 186 GLN A CA 1
ATOM 1462 C C . GLN A 1 186 ? -21.951 -21.077 10.430 1.00 36.53 186 GLN A C 1
ATOM 1464 O O . GLN A 1 186 ? -22.257 -20.013 10.959 1.00 36.53 186 GLN A O 1
ATOM 1469 N N . PHE A 1 187 ? -22.764 -22.130 10.401 1.00 39.03 187 PHE A N 1
ATOM 1470 C CA . PHE A 1 187 ? -23.937 -22.253 11.253 1.00 39.03 187 PHE A CA 1
ATOM 1471 C C . PHE A 1 187 ? -23.509 -22.127 12.723 1.00 39.03 187 PHE A C 1
ATOM 1473 O O . PHE A 1 187 ? -22.737 -22.956 13.201 1.00 39.03 187 PHE A O 1
ATOM 1480 N N . SER A 1 188 ? -24.045 -21.135 13.440 1.00 29.50 188 SER A N 1
ATOM 1481 C CA . SER A 1 188 ? -24.254 -21.224 14.888 1.00 29.50 188 SER A CA 1
ATOM 1482 C C . SER A 1 188 ? -25.402 -20.307 15.336 1.00 29.50 188 SER A C 1
ATOM 1484 O O . SER A 1 188 ? -25.292 -19.086 15.335 1.00 29.50 188 SER A O 1
ATOM 1486 N N . PHE A 1 189 ? -26.526 -20.957 15.639 1.00 34.44 189 PHE A N 1
ATOM 1487 C CA . PHE A 1 189 ? -27.699 -20.590 16.444 1.00 34.44 189 PHE A CA 1
ATOM 1488 C C . PHE A 1 189 ? -27.773 -19.198 17.108 1.00 34.44 189 PHE A C 1
ATOM 1490 O O . PHE A 1 189 ? -27.693 -19.095 18.329 1.00 34.44 189 PHE A O 1
ATOM 1497 N N . GLN A 1 190 ? -28.070 -18.142 16.349 1.00 36.69 190 GLN A N 1
ATOM 1498 C CA . GLN A 1 190 ? -28.641 -16.904 16.916 1.00 36.69 190 GLN A CA 1
ATOM 1499 C C . GLN A 1 190 ? -29.604 -16.175 15.961 1.00 36.69 190 GLN A C 1
ATOM 1501 O O . GLN A 1 190 ? -29.950 -15.017 16.181 1.00 36.69 190 GLN A O 1
ATOM 1506 N N . ASP A 1 191 ? -30.104 -16.878 14.937 1.00 37.25 191 ASP A N 1
ATOM 1507 C CA . ASP A 1 191 ? -31.224 -16.447 14.089 1.00 37.25 191 ASP A CA 1
ATOM 1508 C C . ASP A 1 191 ? -32.574 -16.550 14.831 1.00 37.25 191 ASP A C 1
ATOM 1510 O O . ASP A 1 191 ? -33.504 -17.213 14.375 1.00 37.25 191 ASP A O 1
ATOM 1514 N N . PHE A 1 192 ? -32.703 -15.890 15.984 1.00 36.41 192 PHE A N 1
ATOM 1515 C CA . PHE A 1 192 ? -33.999 -15.668 16.625 1.00 36.41 192 PHE A CA 1
ATOM 1516 C C . PHE A 1 192 ? -34.151 -14.198 17.031 1.00 36.41 192 PHE A C 1
ATOM 1518 O O . PHE A 1 192 ? -33.329 -13.689 17.794 1.00 36.41 192 PHE A O 1
ATOM 1525 N N . PRO A 1 193 ? -35.206 -13.499 16.573 1.00 38.50 193 PRO A N 1
ATOM 1526 C CA . PRO A 1 193 ? -35.702 -12.338 17.283 1.00 38.50 193 PRO A CA 1
ATOM 1527 C C . PRO A 1 193 ? -36.492 -12.843 18.494 1.00 38.50 193 PRO A C 1
ATOM 1529 O O . PRO A 1 193 ? -37.444 -13.610 18.356 1.00 38.50 193 PRO A O 1
ATOM 1532 N N . SER A 1 194 ? -36.099 -12.420 19.685 1.00 39.03 194 SER A N 1
ATOM 1533 C CA . SER A 1 194 ? -36.969 -12.495 20.853 1.00 39.03 194 SER A CA 1
ATOM 1534 C C . SER A 1 194 ? -36.751 -11.237 21.666 1.00 39.03 194 SER A C 1
ATOM 1536 O O . SER A 1 194 ? -35.874 -11.155 22.527 1.00 39.03 194 SER A O 1
ATOM 1538 N N . ASP A 1 195 ? -37.533 -10.231 21.318 1.00 37.16 195 ASP A N 1
ATOM 1539 C CA . ASP A 1 195 ? -37.846 -9.104 22.174 1.00 37.16 195 ASP A CA 1
ATOM 1540 C C . ASP A 1 195 ? -38.149 -9.656 23.574 1.00 37.16 195 ASP A C 1
ATOM 1542 O O . ASP A 1 195 ? -39.124 -10.387 23.715 1.00 37.16 195 ASP A O 1
ATOM 1546 N N . LEU A 1 196 ? -37.283 -9.400 24.564 1.00 35.16 196 LEU A N 1
ATOM 1547 C CA . LEU A 1 196 ? -37.592 -9.251 25.996 1.00 35.16 196 LEU A CA 1
ATOM 1548 C C . LEU A 1 196 ? -36.318 -9.329 26.862 1.00 35.16 196 LEU A C 1
ATOM 1550 O O . LEU A 1 196 ? -35.612 -10.327 26.866 1.00 35.16 196 LEU A O 1
ATOM 1554 N N . HIS A 1 197 ? -36.143 -8.287 27.681 1.00 32.09 197 HIS A N 1
ATOM 1555 C CA . HIS A 1 197 ? -35.491 -8.276 28.999 1.00 32.09 197 HIS A CA 1
ATOM 1556 C C . HIS A 1 197 ? -34.006 -8.677 29.118 1.00 32.09 197 HIS A C 1
ATOM 1558 O O . HIS A 1 197 ? -33.660 -9.849 29.134 1.00 32.09 197 HIS A O 1
ATOM 1564 N N . LEU A 1 198 ? -33.149 -7.711 29.464 1.00 29.88 198 LEU A N 1
ATOM 1565 C CA . LEU A 1 198 ? -32.805 -7.456 30.872 1.00 29.88 198 LEU A CA 1
ATOM 1566 C C . LEU A 1 198 ? -31.911 -6.220 30.997 1.00 29.88 198 LEU A C 1
ATOM 1568 O O . LEU A 1 198 ? -30.891 -6.084 30.330 1.00 29.88 198 LEU A O 1
ATOM 1572 N N . GLN A 1 199 ? -32.351 -5.322 31.875 1.00 30.52 199 GLN A N 1
ATOM 1573 C CA . GLN A 1 199 ? -31.499 -4.354 32.544 1.00 30.52 199 GLN A CA 1
ATOM 1574 C C . GLN A 1 199 ? -30.444 -5.116 33.353 1.00 30.52 199 GLN A C 1
ATOM 1576 O O . GLN A 1 199 ? -30.817 -6.021 34.100 1.00 30.52 199 GLN A O 1
ATO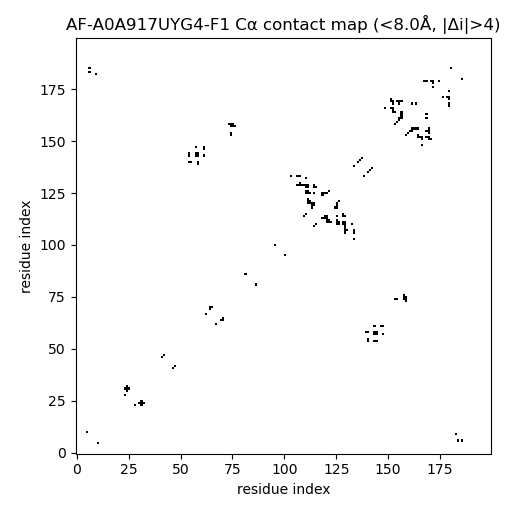M 1581 N N . ILE A 1 200 ? -29.173 -4.759 33.168 1.00 36.97 200 ILE A N 1
ATOM 1582 C CA . ILE A 1 200 ? -28.146 -4.342 34.147 1.00 36.97 200 ILE A CA 1
ATOM 1583 C C . ILE A 1 200 ? -26.880 -4.045 33.337 1.00 36.97 200 ILE A C 1
ATOM 1585 O O . ILE A 1 200 ? -26.529 -4.875 32.470 1.00 36.97 200 ILE A O 1
#

Mean predicted aligned error: 9.51 Å

InterPro domains:
  IPR000060 BCCT transporter family [PF02028] (10-179)
  IPR000060 BCCT transporter family [PTHR30047] (3-178)

pLDDT: mean 84.0, std 17.75, range [29.5, 96.88]

Organism: NCBI:txid340214

Solvent-accessible surface area (backbone atoms only — not comparable to full-atom values): 11844 Å² total; per-residue (Å²): 131,82,77,91,74,81,61,63,64,61,53,52,52,50,50,52,54,50,49,65,59,47,50,59,35,70,77,35,49,71,63,35,48,53,52,50,51,51,52,49,48,51,46,51,73,75,41,39,67,54,58,53,51,50,48,52,50,44,44,52,49,50,50,46,40,62,73,40,97,54,46,81,67,64,79,42,79,84,76,77,95,57,55,70,70,56,47,55,49,48,54,52,66,73,62,70,46,75,62,56,65,54,44,72,74,46,49,43,59,47,24,21,65,59,24,73,96,82,48,65,53,75,37,76,68,14,47,58,46,23,74,44,52,59,51,56,61,74,29,70,55,46,54,32,59,53,47,64,64,48,50,48,31,46,40,30,32,45,60,67,62,42,95,51,96,34,72,59,59,38,41,29,88,79,65,37,69,76,60,43,41,73,78,54,82,70,92,73,96,67,96,65,94,70,96,74,89,78,94,129

Foldseek 3Di:
DPDDDDPPCVVVVVVVVCCVLVVVCVVCVVVNVVVVVVVVCCCCVVPVVVLVVVLVVLLVVVVCCCPHPNVPPDLADDDDPDDPVVVVVCVVVVPPDPVCVVCVVCVLVCLQQPNPPPDDHNDPVSNVCSVPVVCVVPPDSVVSVVCVQVVLLSCLCRVVVQPDSDSLSSCCVPPPPVVSCVSVVDDDDDPDDDDDDDDD

Nearest PDB structures (foldseek):
  2wsx-assembly1_C  TM=9.304E-01  e=3.214E-08  Escherichia coli
  2wsw-assembly1_A  TM=9.387E-01  e=4.206E-08  Proteus mirabilis
  4m8j-assembly1_A  TM=9.062E-01  e=1.449E-07  Proteus mirabilis ATCC 29906
  3hfx-assembly1_A  TM=8.449E-01  e=1.915E-06  Escherichia coli K-12
  8ybq-assembly1_C  TM=9.005E-01  e=5.372E-05  Pseudomonas syringae